Protein AF-0000000087521043 (afdb_homodimer)

InterPro domains:
  IPR000485 AsnC-type HTH domain [PR00033] (13-29)
  IPR000485 AsnC-type HTH domain [PR00033] (29-40)
  IPR000485 AsnC-type HTH domain [PR00033] (40-59)
  IPR000485 AsnC-type HTH domain [PS50956] (13-74)
  IPR011008 Dimeric alpha-beta barrel [SSF54909] (75-157)
  IPR019887 Transcription regulator AsnC/Lrp, ligand binding domain [PF01037] (76-156)
  IPR019888 Transcription regulator AsnC-like [SM00344] (13-122)
  IPR036388 Winged helix-like DNA-binding domain superfamily [G3DSA:1.10.10.10] (3-66)
  IPR036390 Winged helix DNA-binding domain superfamily [SSF46785] (12-72)

Structure (mmCIF, N/CA/C/O backbone):
data_AF-0000000087521043-model_v1
#
loop_
_entity.id
_entity.type
_entity.pdbx_description
1 polymer 'Lrp/AsnC family transcriptional regulator'
#
loop_
_atom_site.group_PDB
_atom_site.id
_atom_site.type_symbol
_atom_site.label_atom_id
_atom_site.label_alt_id
_atom_site.label_comp_id
_atom_site.label_asym_id
_atom_site.label_entity_id
_atom_site.label_seq_id
_atom_site.pdbx_PDB_ins_code
_atom_site.Cartn_x
_atom_site.Cartn_y
_atom_site.Cartn_z
_atom_site.occupancy
_atom_site.B_iso_or_equiv
_atom_site.auth_seq_id
_atom_site.auth_comp_id
_atom_site.auth_asym_id
_atom_site.auth_atom_id
_atom_site.pdbx_PDB_model_num
ATOM 1 N N . MET A 1 1 ? 33 25.078 -30.578 1 28.62 1 MET A N 1
ATOM 2 C CA . MET A 1 1 ? 32.188 23.875 -30.391 1 28.62 1 MET A CA 1
ATOM 3 C C . MET A 1 1 ? 31.953 23.625 -28.906 1 28.62 1 MET A C 1
ATOM 5 O O . MET A 1 1 ? 32.875 23.25 -28.172 1 28.62 1 MET A O 1
ATOM 9 N N . SER A 1 2 ? 31.016 24.453 -28.234 1 33.91 2 SER A N 1
ATOM 10 C CA . SER A 1 2 ? 30.672 24.672 -26.828 1 33.91 2 SER A CA 1
ATOM 11 C C . SER A 1 2 ? 30.109 23.406 -26.188 1 33.91 2 SER A C 1
ATOM 13 O O . SER A 1 2 ? 29.203 22.781 -26.719 1 33.91 2 SER A O 1
ATOM 15 N N . SER A 1 3 ? 30.969 22.625 -25.547 1 34.12 3 SER A N 1
ATOM 16 C CA . SER A 1 3 ? 30.641 21.453 -24.75 1 34.12 3 SER A CA 1
ATOM 17 C C . SER A 1 3 ? 29.453 21.703 -23.844 1 34.12 3 SER A C 1
ATOM 19 O O . SER A 1 3 ? 29.531 22.516 -22.922 1 34.12 3 SER A O 1
ATOM 21 N N . HIS A 1 4 ? 28.234 21.797 -24.422 1 29.8 4 HIS A N 1
ATOM 22 C CA . HIS A 1 4 ? 27 21.828 -23.625 1 29.8 4 HIS A CA 1
ATOM 23 C C . HIS A 1 4 ? 27.031 20.75 -22.547 1 29.8 4 HIS A C 1
ATOM 25 O O . HIS A 1 4 ? 27.016 19.547 -22.859 1 29.8 4 HIS A O 1
ATOM 31 N N . SER A 1 5 ? 27.859 20.984 -21.531 1 32.81 5 SER A N 1
ATOM 32 C CA . SER A 1 5 ? 27.75 20.156 -20.328 1 32.81 5 SER A CA 1
ATOM 33 C C . SER A 1 5 ? 26.281 19.812 -20.031 1 32.81 5 SER A C 1
ATOM 35 O O . SER A 1 5 ? 25.453 20.719 -19.859 1 32.81 5 SER A O 1
ATOM 37 N N . ASP A 1 6 ? 25.719 18.859 -20.703 1 35.03 6 ASP A N 1
ATOM 38 C CA . ASP A 1 6 ? 24.406 18.312 -20.375 1 35.03 6 ASP A CA 1
ATOM 39 C C . ASP A 1 6 ? 24.203 18.25 -18.875 1 35.03 6 ASP A C 1
ATOM 41 O O . ASP A 1 6 ? 24.828 17.438 -18.172 1 35.03 6 ASP A O 1
ATOM 45 N N . SER A 1 7 ? 24.297 19.406 -18.156 1 32.81 7 SER A N 1
ATOM 46 C CA . SER A 1 7 ? 23.828 19.516 -16.781 1 32.81 7 SER A CA 1
ATOM 47 C C . SER A 1 7 ? 22.625 18.609 -16.531 1 32.81 7 SER A C 1
ATOM 49 O O . SER A 1 7 ? 21.516 18.906 -16.969 1 32.81 7 SER A O 1
ATOM 51 N N . HIS A 1 8 ? 22.797 17.391 -16.766 1 36.25 8 HIS A N 1
ATOM 52 C CA . HIS A 1 8 ? 21.688 16.609 -16.219 1 36.25 8 HIS A CA 1
ATOM 53 C C . HIS A 1 8 ? 21.203 17.188 -14.898 1 36.25 8 HIS A C 1
ATOM 55 O O . HIS A 1 8 ? 22.016 17.453 -14 1 36.25 8 HIS A O 1
ATOM 61 N N . PRO A 1 9 ? 20.359 18.109 -14.734 1 39.69 9 PRO A N 1
ATOM 62 C CA . PRO A 1 9 ? 19.922 18.516 -13.398 1 39.69 9 PRO A CA 1
ATOM 63 C C . PRO A 1 9 ? 20.172 17.453 -12.344 1 39.69 9 PRO A C 1
ATOM 65 O O . PRO A 1 9 ? 19.891 16.266 -12.578 1 39.69 9 PRO A O 1
ATOM 68 N N . ASN A 1 10 ? 21.297 17.297 -11.703 1 44.44 10 ASN A N 1
ATOM 69 C CA . ASN A 1 10 ? 21.812 16.359 -10.719 1 44.44 10 ASN A CA 1
ATOM 70 C C . ASN A 1 10 ? 20.703 15.867 -9.773 1 44.44 10 ASN A C 1
ATOM 72 O O . ASN A 1 10 ? 20.359 16.547 -8.805 1 44.44 10 ASN A O 1
ATOM 76 N N . THR A 1 11 ? 19.469 15.328 -10.211 1 54.97 11 THR A N 1
ATOM 77 C CA . THR A 1 11 ? 18.25 14.695 -9.719 1 54.97 11 THR A CA 1
ATOM 78 C C . THR A 1 11 ? 18.547 13.75 -8.562 1 54.97 11 THR A C 1
ATOM 80 O O . THR A 1 11 ? 17.688 12.984 -8.141 1 54.97 11 THR A O 1
ATOM 83 N N . GLU A 1 12 ? 19.688 13.711 -8.094 1 76.94 12 GLU A N 1
ATOM 84 C CA . GLU A 1 12 ? 20.062 12.781 -7.035 1 76.94 12 GLU A CA 1
ATOM 85 C C . GLU A 1 12 ? 19.641 13.305 -5.664 1 76.94 12 GLU A C 1
ATOM 87 O O . GLU A 1 12 ? 19.719 14.516 -5.41 1 76.94 12 GLU A O 1
ATOM 92 N N . LEU A 1 13 ? 18.969 12.57 -4.879 1 90.38 13 LEU A N 1
ATOM 93 C CA . LEU A 1 13 ? 18.578 12.883 -3.508 1 90.38 13 LEU A CA 1
ATOM 94 C C . LEU A 1 13 ? 19.812 13.078 -2.625 1 90.38 13 LEU A C 1
ATOM 96 O O . LEU A 1 13 ? 20.688 12.219 -2.574 1 90.38 13 LEU A O 1
ATOM 100 N N . ASP A 1 14 ? 19.953 14.297 -2.068 1 92.81 14 ASP A N 1
ATOM 101 C CA . ASP A 1 14 ? 21.016 14.445 -1.082 1 92.81 14 ASP A CA 1
ATOM 102 C C . ASP A 1 14 ? 20.547 13.977 0.297 1 92.81 14 ASP A C 1
ATOM 104 O O . ASP A 1 14 ? 19.453 13.43 0.44 1 92.81 14 ASP A O 1
ATOM 108 N N . GLU A 1 15 ? 21.422 14.148 1.275 1 93.5 15 GLU A N 1
ATOM 109 C CA . GLU A 1 15 ? 21.156 13.625 2.611 1 93.5 15 GLU A CA 1
ATOM 110 C C . GLU A 1 15 ? 19.938 14.305 3.24 1 93.5 15 GLU A C 1
ATOM 112 O O . GLU A 1 15 ? 19.141 13.648 3.912 1 93.5 15 GLU A O 1
ATOM 117 N N . ILE A 1 16 ? 19.844 15.594 3.053 1 96.12 16 ILE A N 1
ATOM 118 C CA . ILE A 1 16 ? 18.719 16.328 3.621 1 96.12 16 ILE A CA 1
ATOM 119 C C . ILE A 1 16 ? 17.406 15.844 2.998 1 96.12 16 ILE A C 1
ATOM 121 O O . ILE A 1 16 ? 16.422 15.617 3.703 1 96.12 16 ILE A O 1
ATOM 125 N N . ASP A 1 17 ? 17.391 15.672 1.668 1 96.06 17 ASP A N 1
ATOM 126 C CA . ASP A 1 17 ? 16.219 15.133 0.989 1 96.06 17 ASP A CA 1
ATOM 127 C C . ASP A 1 17 ? 15.805 13.797 1.596 1 96.06 17 ASP A C 1
ATOM 129 O O . ASP A 1 17 ? 14.617 13.562 1.836 1 96.06 17 ASP A O 1
ATOM 133 N N . ARG A 1 18 ? 16.75 12.953 1.839 1 95.5 18 ARG A N 1
ATOM 134 C CA . ARG A 1 18 ? 16.484 11.625 2.369 1 95.5 18 ARG A CA 1
ATOM 135 C C . ARG A 1 18 ? 15.859 11.703 3.762 1 95.5 18 ARG A C 1
ATOM 137 O O . ARG A 1 18 ? 14.922 10.969 4.07 1 95.5 18 ARG A O 1
ATOM 144 N N . ILE A 1 19 ? 16.406 12.523 4.543 1 96.19 19 ILE A N 1
ATOM 145 C CA . ILE A 1 19 ? 15.875 12.688 5.891 1 96.19 19 ILE A CA 1
ATOM 146 C C . ILE A 1 19 ? 14.43 13.172 5.82 1 96.19 19 ILE A C 1
ATOM 148 O O . ILE A 1 19 ? 13.562 12.633 6.512 1 96.19 19 ILE A O 1
ATOM 152 N N . ILE A 1 20 ? 14.195 14.164 4.988 1 97.75 20 ILE A N 1
ATOM 153 C CA . ILE A 1 20 ? 12.859 14.727 4.855 1 97.75 20 ILE A CA 1
ATOM 154 C C . ILE A 1 20 ? 11.891 13.648 4.391 1 97.75 20 ILE A C 1
ATOM 156 O O . ILE A 1 20 ? 10.797 13.492 4.953 1 97.75 20 ILE A O 1
ATOM 160 N N . ILE A 1 21 ? 12.289 12.875 3.414 1 97.44 21 ILE A N 1
ATOM 161 C CA . ILE A 1 21 ? 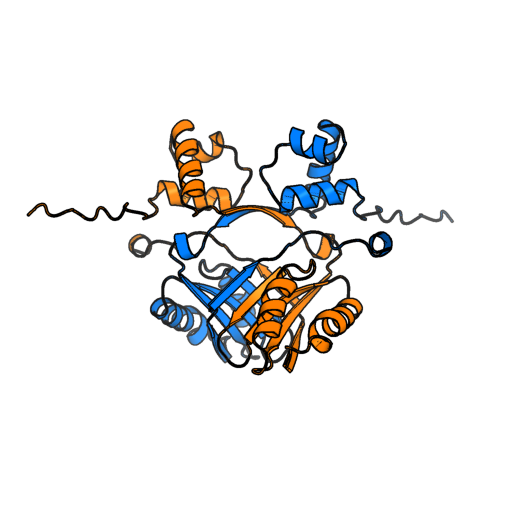11.445 11.812 2.877 1 97.44 21 ILE A CA 1
ATOM 162 C C . ILE A 1 21 ? 11.148 10.789 3.969 1 97.44 21 ILE A C 1
ATOM 164 O O . ILE A 1 21 ? 9.992 10.43 4.191 1 97.44 21 ILE A O 1
ATOM 168 N N . ASP A 1 22 ? 12.188 10.383 4.668 1 96.38 22 ASP A N 1
ATOM 169 C CA . ASP A 1 22 ? 12.023 9.359 5.699 1 96.38 22 ASP A CA 1
ATOM 170 C C . ASP A 1 22 ? 11.062 9.836 6.789 1 96.38 22 ASP A C 1
ATOM 172 O O . ASP A 1 22 ? 10.211 9.07 7.242 1 96.38 22 ASP A O 1
ATOM 176 N N . GLU A 1 23 ? 11.219 11.07 7.195 1 97.19 23 GLU A N 1
ATOM 177 C CA . GLU A 1 23 ? 10.359 11.625 8.234 1 97.19 23 GLU A CA 1
ATOM 178 C C . GLU A 1 23 ? 8.906 11.68 7.781 1 97.19 23 GLU A C 1
ATOM 180 O O . GLU A 1 23 ? 8 11.312 8.523 1 97.19 23 GLU A O 1
ATOM 185 N N . LEU A 1 24 ? 8.672 12.094 6.559 1 97.81 24 LEU A N 1
ATOM 186 C CA . LEU A 1 24 ? 7.316 12.25 6.047 1 97.81 24 LEU A CA 1
ATOM 187 C C . LEU A 1 24 ? 6.68 10.891 5.773 1 97.81 24 LEU A C 1
ATOM 189 O O . LEU A 1 24 ? 5.469 10.727 5.934 1 97.81 24 LEU A O 1
ATOM 193 N N . VAL A 1 25 ? 7.477 9.906 5.348 1 96.88 25 VAL A N 1
ATOM 194 C CA . VAL A 1 25 ? 6.984 8.547 5.164 1 96.88 25 VAL A CA 1
ATOM 195 C C . VAL A 1 25 ? 6.566 7.957 6.512 1 96.88 25 VAL A C 1
ATOM 197 O O . VAL A 1 25 ? 5.562 7.246 6.602 1 96.88 25 VAL A O 1
ATOM 200 N N . GLY A 1 26 ? 7.293 8.312 7.496 1 95.94 26 GLY A N 1
ATOM 201 C CA . GLY A 1 26 ? 6.973 7.855 8.844 1 95.94 26 GLY A CA 1
ATOM 202 C C . GLY A 1 26 ? 5.762 8.555 9.438 1 95.94 26 GLY A C 1
ATOM 203 O O . GLY A 1 26 ? 4.969 7.93 10.141 1 95.94 26 GLY A O 1
ATOM 204 N N . ASN A 1 27 ? 5.672 9.828 9.125 1 97 27 ASN A N 1
ATOM 205 C CA . ASN A 1 27 ? 4.566 10.656 9.602 1 97 27 ASN A CA 1
ATOM 206 C C . ASN A 1 27 ? 4.312 11.844 8.68 1 97 27 ASN A C 1
ATOM 208 O O . ASN A 1 27 ? 4.98 12.875 8.797 1 97 27 ASN A O 1
ATOM 212 N N . ALA A 1 28 ? 3.275 11.719 7.984 1 97.19 28 ALA A N 1
ATOM 213 C CA . ALA A 1 28 ? 2.953 12.742 6.988 1 97.19 28 ALA A CA 1
ATOM 214 C C . ALA A 1 28 ? 2.484 14.031 7.656 1 97.19 28 ALA A C 1
ATOM 216 O O . ALA A 1 28 ? 2.422 15.078 7.016 1 97.19 28 ALA A O 1
ATOM 217 N N . ARG A 1 29 ? 2.148 14.023 8.867 1 96.38 29 ARG A N 1
ATOM 218 C CA . ARG A 1 29 ? 1.578 15.195 9.531 1 96.38 29 ARG A CA 1
ATOM 219 C C . ARG A 1 29 ? 2.625 15.906 10.383 1 96.38 29 ARG A C 1
ATOM 221 O O . ARG A 1 29 ? 2.303 16.844 11.117 1 96.38 29 ARG A O 1
ATOM 228 N N . ILE A 1 30 ? 3.826 15.469 10.328 1 97.25 30 ILE A N 1
ATOM 229 C CA . ILE A 1 30 ? 4.895 16.141 11.055 1 97.25 30 ILE A CA 1
ATOM 230 C C . ILE A 1 30 ? 4.906 17.625 10.688 1 97.25 30 ILE A C 1
ATOM 232 O O . ILE A 1 30 ? 4.707 17.984 9.523 1 97.25 30 ILE A O 1
ATOM 236 N N . SER A 1 31 ? 5.098 18.5 11.68 1 97.25 31 SER A N 1
ATOM 237 C CA . SER A 1 31 ? 5.152 19.922 11.406 1 97.25 31 SER A CA 1
ATOM 238 C C . SER A 1 31 ? 6.453 20.312 10.711 1 97.25 31 SER A C 1
ATOM 240 O O . SER A 1 31 ? 7.473 19.641 10.883 1 97.25 31 SER A O 1
ATOM 242 N N . ASN A 1 32 ? 6.359 21.375 9.992 1 97.56 32 ASN A N 1
ATOM 243 C CA . ASN A 1 32 ? 7.566 21.875 9.344 1 97.56 32 ASN A CA 1
ATOM 244 C C . ASN A 1 32 ? 8.656 22.188 10.367 1 97.56 32 ASN A C 1
ATOM 246 O O . ASN A 1 32 ? 9.836 21.953 10.109 1 97.56 32 ASN A O 1
ATOM 250 N N . ALA A 1 33 ? 8.289 22.719 11.516 1 98.19 33 ALA A N 1
ATOM 251 C CA . ALA A 1 33 ? 9.258 23.047 12.555 1 98.19 33 ALA A CA 1
ATOM 252 C C . ALA A 1 33 ? 9.984 21.797 13.047 1 98.19 33 ALA A C 1
ATOM 254 O O . ALA A 1 33 ? 11.211 21.797 13.141 1 98.19 33 ALA A O 1
ATOM 255 N N . THR A 1 34 ? 9.273 20.781 13.344 1 98.31 34 THR A N 1
ATOM 256 C CA . THR A 1 34 ? 9.859 19.531 13.805 1 98.31 34 THR A CA 1
ATOM 257 C C . THR A 1 34 ? 10.703 18.891 12.703 1 98.31 34 THR A C 1
ATOM 259 O O . THR A 1 34 ? 11.789 18.375 12.969 1 98.31 34 THR A O 1
ATOM 262 N N . LEU A 1 35 ? 10.195 18.938 11.492 1 98.25 35 LEU A N 1
ATOM 263 C CA . LEU A 1 35 ? 10.914 18.422 10.344 1 98.25 35 LEU A CA 1
ATOM 264 C C . LEU A 1 35 ? 12.266 19.109 10.18 1 98.25 35 LEU A C 1
ATOM 266 O O . LEU A 1 35 ? 13.289 18.453 9.984 1 98.25 35 LEU A O 1
ATOM 270 N N . ALA A 1 36 ? 12.258 20.391 10.273 1 98.69 36 ALA A N 1
ATOM 271 C CA . ALA A 1 36 ? 13.469 21.188 10.164 1 98.69 36 ALA A CA 1
ATOM 272 C C . ALA A 1 36 ? 14.477 20.828 11.258 1 98.69 36 ALA A C 1
ATOM 274 O O . ALA A 1 36 ? 15.664 20.641 10.977 1 98.69 36 ALA A O 1
ATOM 275 N N . GLN A 1 37 ? 13.984 20.688 12.438 1 98.5 37 GLN A N 1
ATOM 276 C CA . GLN A 1 37 ? 14.828 20.328 13.57 1 98.5 37 GLN A CA 1
ATOM 277 C C . GLN A 1 37 ? 15.484 18.969 13.352 1 98.5 37 GLN A C 1
ATOM 279 O O . GLN A 1 37 ? 16.688 18.812 13.531 1 98.5 37 GLN A O 1
ATOM 284 N N . ARG A 1 38 ? 14.758 18.047 12.875 1 97.19 38 ARG A N 1
ATOM 285 C CA . ARG A 1 38 ? 15.258 16.688 12.68 1 97.19 38 ARG A CA 1
ATOM 286 C C . ARG A 1 38 ? 16.25 16.641 11.523 1 97.19 38 ARG A C 1
ATOM 288 O O . ARG A 1 38 ? 17.203 15.844 11.555 1 97.19 38 ARG A O 1
ATOM 295 N N . ALA A 1 39 ? 16.047 17.438 10.578 1 97.44 39 ALA A N 1
ATOM 296 C CA . ALA A 1 39 ? 16.922 17.469 9.414 1 97.44 39 ALA A CA 1
ATOM 297 C C . ALA A 1 39 ? 18.125 18.375 9.656 1 97.44 39 ALA A C 1
ATOM 299 O O . ALA A 1 39 ? 19.047 18.422 8.836 1 97.44 39 ALA A O 1
ATOM 300 N N . GLY A 1 40 ? 18.078 19.141 10.711 1 98.06 40 GLY A N 1
ATOM 301 C CA . GLY A 1 40 ? 19.188 20.031 11.031 1 98.06 40 GLY A CA 1
ATOM 302 C C . GLY A 1 40 ? 19.281 21.219 10.094 1 98.06 40 GLY A C 1
ATOM 303 O O . GLY A 1 40 ? 20.375 21.641 9.719 1 98.06 40 GLY A O 1
ATOM 304 N N . ILE A 1 41 ? 18.141 21.688 9.688 1 98.38 41 ILE A N 1
ATOM 305 C CA . ILE A 1 41 ? 18.125 22.812 8.766 1 98.38 41 ILE A CA 1
ATOM 306 C C . ILE A 1 41 ? 17.094 23.844 9.242 1 98.38 41 ILE A C 1
ATOM 308 O O . ILE A 1 41 ? 16.359 23.594 10.203 1 98.38 41 ILE A O 1
ATOM 312 N N . ALA A 1 42 ? 17.141 25.047 8.594 1 98.5 42 ALA A N 1
ATOM 313 C CA . ALA A 1 42 ? 16.172 26.094 8.914 1 98.5 42 ALA A CA 1
ATOM 314 C C . ALA A 1 42 ? 14.773 25.719 8.422 1 98.5 42 ALA A C 1
ATOM 316 O O . ALA A 1 42 ? 14.625 25.078 7.375 1 98.5 42 ALA A O 1
ATOM 317 N N . PRO A 1 43 ? 13.742 26.188 9.148 1 98.5 43 PRO A N 1
ATOM 318 C CA . PRO A 1 43 ? 12.367 25.906 8.727 1 98.5 43 PRO A CA 1
ATOM 319 C C . PRO A 1 43 ? 12.086 26.359 7.297 1 98.5 43 PRO A C 1
ATOM 321 O O . PRO A 1 43 ? 11.398 25.672 6.543 1 98.5 43 PRO A O 1
ATOM 324 N N . SER A 1 44 ? 12.578 27.484 6.941 1 98.38 44 SER A N 1
ATOM 325 C CA . SER A 1 44 ? 12.367 27.969 5.582 1 98.38 44 SER A CA 1
ATOM 326 C C . SER A 1 44 ? 12.984 27.031 4.551 1 98.38 44 SER A C 1
ATOM 328 O O . SER A 1 44 ? 12.398 26.797 3.496 1 98.38 44 SER A O 1
ATOM 330 N N . THR A 1 45 ? 14.125 26.516 4.828 1 98.25 45 THR A N 1
ATOM 331 C CA . THR A 1 45 ? 14.805 25.578 3.939 1 98.25 45 THR A CA 1
ATOM 332 C C . THR A 1 45 ? 14.031 24.266 3.85 1 98.25 45 THR A C 1
ATOM 334 O O . THR A 1 45 ? 13.883 23.703 2.766 1 98.25 45 THR A O 1
ATOM 337 N N . ALA A 1 46 ? 13.594 23.781 5.023 1 98.56 46 ALA A N 1
ATOM 338 C CA . ALA A 1 46 ? 12.805 22.562 5.043 1 98.56 46 ALA A CA 1
ATOM 339 C C . ALA A 1 46 ? 11.562 22.688 4.168 1 98.56 46 ALA A C 1
ATOM 341 O O . ALA A 1 46 ? 11.211 21.75 3.432 1 98.56 46 ALA A O 1
ATOM 342 N N . LEU A 1 47 ? 10.938 23.797 4.277 1 98.12 47 LEU A N 1
ATOM 343 C CA . LEU A 1 47 ? 9.742 24.047 3.479 1 98.12 47 LEU A CA 1
ATOM 344 C C . LEU A 1 47 ? 10.062 24.016 1.988 1 98.12 47 LEU A C 1
ATOM 346 O O . LEU A 1 47 ? 9.352 23.359 1.213 1 98.12 47 LEU A O 1
ATOM 350 N N . LEU A 1 48 ? 11.086 24.656 1.585 1 98.25 48 LEU A N 1
ATOM 351 C CA . LEU A 1 48 ? 11.492 24.719 0.186 1 98.25 48 LEU A CA 1
ATOM 352 C C . LEU A 1 48 ? 11.883 23.328 -0.324 1 98.25 48 LEU A C 1
ATOM 354 O O . LEU A 1 48 ? 11.523 22.953 -1.442 1 98.25 48 LEU A O 1
ATOM 358 N N . ARG A 1 49 ? 12.625 22.641 0.51 1 98 49 ARG A N 1
ATOM 359 C CA . ARG A 1 49 ? 13.047 21.297 0.118 1 98 49 ARG A CA 1
ATOM 360 C C . ARG A 1 49 ? 11.844 20.375 -0.047 1 98 49 ARG A C 1
ATOM 362 O O . ARG A 1 49 ? 11.789 19.594 -0.995 1 98 49 ARG A O 1
ATOM 369 N N . THR A 1 50 ? 10.953 20.406 0.849 1 98.31 50 THR A N 1
ATOM 370 C CA . THR A 1 50 ? 9.758 19.578 0.759 1 98.31 50 THR A CA 1
ATOM 371 C C . THR A 1 50 ? 8.961 19.906 -0.5 1 98.31 50 THR A C 1
ATOM 373 O O . THR A 1 50 ? 8.539 19.016 -1.23 1 98.31 50 THR A O 1
ATOM 376 N N . ARG A 1 51 ? 8.773 21.188 -0.728 1 98.06 51 ARG A N 1
ATOM 377 C CA . ARG A 1 51 ? 8.062 21.625 -1.925 1 98.06 51 ARG A CA 1
ATOM 378 C C . ARG A 1 51 ? 8.758 21.125 -3.188 1 98.06 51 ARG A C 1
ATOM 380 O O . ARG A 1 51 ? 8.102 20.688 -4.129 1 98.06 51 ARG A O 1
ATOM 387 N N . SER A 1 52 ? 10.023 21.234 -3.178 1 98 52 SER A N 1
ATOM 388 C CA . SER A 1 52 ? 10.797 20.766 -4.32 1 98 52 SER A CA 1
ATOM 389 C C . SER A 1 52 ? 10.586 19.266 -4.551 1 98 52 SER A C 1
ATOM 391 O O . SER A 1 52 ? 10.438 18.828 -5.691 1 98 52 SER A O 1
ATOM 393 N N . LEU A 1 53 ? 10.602 18.516 -3.477 1 98.06 53 LEU A N 1
ATOM 394 C CA . LEU A 1 53 ? 10.391 17.078 -3.57 1 98.06 53 LEU A CA 1
ATOM 395 C C . LEU A 1 53 ? 9.023 16.766 -4.168 1 98.06 53 LEU A C 1
ATOM 397 O O . LEU A 1 53 ? 8.875 15.82 -4.941 1 98.06 53 LEU A O 1
ATOM 401 N N . VAL A 1 54 ? 8.047 17.531 -3.869 1 98.12 54 VAL A N 1
ATOM 402 C CA . VAL A 1 54 ? 6.703 17.359 -4.398 1 98.12 54 VAL A CA 1
ATOM 403 C C . VAL A 1 54 ? 6.668 17.75 -5.871 1 98.12 54 VAL A C 1
ATOM 405 O O . VAL A 1 54 ? 6.16 17.016 -6.711 1 98.12 54 VAL A O 1
ATOM 408 N N . GLU A 1 55 ? 7.258 18.875 -6.211 1 97.81 55 GLU A N 1
ATOM 409 C CA . GLU A 1 55 ? 7.25 19.391 -7.574 1 97.81 55 GLU A CA 1
ATOM 410 C C . GLU A 1 55 ? 8 18.469 -8.523 1 97.81 55 GLU A C 1
ATOM 412 O O . GLU A 1 55 ? 7.633 18.344 -9.695 1 97.81 55 GLU A O 1
ATOM 417 N N . ARG A 1 56 ? 8.992 17.859 -7.965 1 96.5 56 ARG A N 1
ATOM 418 C CA . ARG A 1 56 ? 9.797 16.938 -8.766 1 96.5 56 ARG A CA 1
ATOM 419 C C . ARG A 1 56 ? 9.109 15.586 -8.891 1 96.5 56 ARG A C 1
ATOM 421 O O . ARG A 1 56 ? 9.609 14.688 -9.57 1 96.5 56 ARG A O 1
ATOM 428 N N . GLY A 1 57 ? 8.047 15.352 -8.219 1 97.31 57 GLY A N 1
ATOM 429 C CA . GLY A 1 57 ? 7.281 14.117 -8.312 1 97.31 57 GLY A CA 1
ATOM 430 C C . GLY A 1 57 ? 7.832 13 -7.453 1 97.31 57 GLY A C 1
ATOM 431 O O . GLY A 1 57 ? 7.523 11.828 -7.68 1 97.31 57 GLY A O 1
ATOM 432 N N . ILE A 1 58 ? 8.727 13.305 -6.527 1 97.56 58 ILE A N 1
ATOM 433 C CA . ILE A 1 58 ? 9.273 12.305 -5.617 1 97.56 58 ILE A CA 1
ATOM 434 C C . ILE A 1 58 ? 8.242 11.977 -4.539 1 97.56 58 ILE A C 1
ATOM 436 O O . ILE A 1 58 ? 7.961 10.805 -4.277 1 97.56 58 ILE A O 1
ATOM 440 N N . ILE A 1 59 ? 7.789 13 -3.898 1 97.81 59 ILE A N 1
ATOM 441 C CA . ILE A 1 59 ? 6.625 12.836 -3.039 1 97.81 59 ILE A CA 1
ATOM 442 C C . ILE A 1 59 ? 5.348 13.008 -3.859 1 97.81 59 ILE A C 1
ATOM 444 O O . ILE A 1 59 ? 5.117 14.078 -4.438 1 97.81 59 ILE A O 1
ATOM 448 N N . THR A 1 60 ? 4.488 12 -3.861 1 97.12 60 THR A N 1
ATOM 449 C CA . THR A 1 60 ? 3.373 12.016 -4.805 1 97.12 60 THR A CA 1
ATOM 450 C C . THR A 1 60 ? 2.047 12.188 -4.07 1 97.12 60 THR A C 1
ATOM 452 O O . THR A 1 60 ? 1.004 12.383 -4.699 1 97.12 60 THR A O 1
ATOM 455 N N . GLY A 1 61 ? 2.082 12.102 -2.74 1 96.75 61 GLY A N 1
ATOM 456 C CA . GLY A 1 61 ? 0.871 12.312 -1.966 1 96.75 61 GLY A CA 1
ATOM 457 C C . GLY A 1 61 ? 1.054 12.039 -0.485 1 96.75 61 GLY A C 1
ATOM 458 O O . GLY A 1 61 ? 2.121 11.594 -0.058 1 96.75 61 GLY A O 1
ATOM 459 N N . TYR A 1 62 ? 0.054 12.359 0.284 1 97.38 62 TYR A N 1
ATOM 460 C CA . TYR A 1 62 ? -0.051 12.109 1.718 1 97.38 62 TYR A CA 1
ATOM 461 C C . TYR A 1 62 ? -1.36 11.406 2.057 1 97.38 62 TYR A C 1
ATOM 463 O O . TYR A 1 62 ? -2.438 11.867 1.674 1 97.38 62 TYR A O 1
ATOM 471 N N . HIS A 1 63 ? -1.234 10.336 2.793 1 97.12 63 HIS A N 1
ATOM 472 C CA . HIS A 1 63 ? -2.436 9.531 2.992 1 97.12 63 HIS A CA 1
ATOM 473 C C . HIS A 1 63 ? -2.531 9.031 4.43 1 97.12 63 HIS A C 1
ATOM 475 O O . HIS A 1 63 ? -1.513 8.727 5.055 1 97.12 63 HIS A O 1
ATOM 481 N N . ALA A 1 64 ? -3.744 8.922 4.91 1 97.5 64 ALA A N 1
ATOM 482 C CA . ALA A 1 64 ? -3.979 8.195 6.156 1 97.5 64 ALA A CA 1
ATOM 483 C C . ALA A 1 64 ? -4.008 6.688 5.914 1 97.5 64 ALA A C 1
ATOM 485 O O . ALA A 1 64 ? -4.508 6.23 4.883 1 97.5 64 ALA A O 1
ATOM 486 N N . GLU A 1 65 ? -3.439 5.984 6.781 1 96.56 65 GLU A N 1
ATOM 487 C CA . GLU A 1 65 ? -3.531 4.527 6.801 1 96.56 65 GLU A CA 1
ATOM 488 C C . GLU A 1 65 ? -4.688 4.059 7.676 1 96.56 65 GLU A C 1
ATOM 490 O O . GLU A 1 65 ? -4.828 4.5 8.82 1 96.56 65 GLU A O 1
ATOM 495 N N . ILE A 1 66 ? -5.477 3.145 7.137 1 96.62 66 ILE A N 1
ATOM 496 C CA . ILE A 1 66 ? -6.695 2.709 7.812 1 96.62 66 ILE A CA 1
ATOM 497 C C . ILE A 1 66 ? -6.594 1.223 8.148 1 96.62 66 ILE A C 1
ATOM 499 O O . ILE A 1 66 ? -6.07 0.435 7.359 1 96.62 66 ILE A O 1
ATOM 503 N N . SER A 1 67 ? -7.078 0.882 9.312 1 97 67 SER A N 1
ATOM 504 C CA . SER A 1 67 ? -7.254 -0.53 9.641 1 97 67 SER A CA 1
ATOM 505 C C . SER A 1 67 ? -8.406 -1.14 8.844 1 97 67 SER A C 1
ATOM 507 O O . SER A 1 67 ? -9.57 -0.824 9.086 1 97 67 SER A O 1
A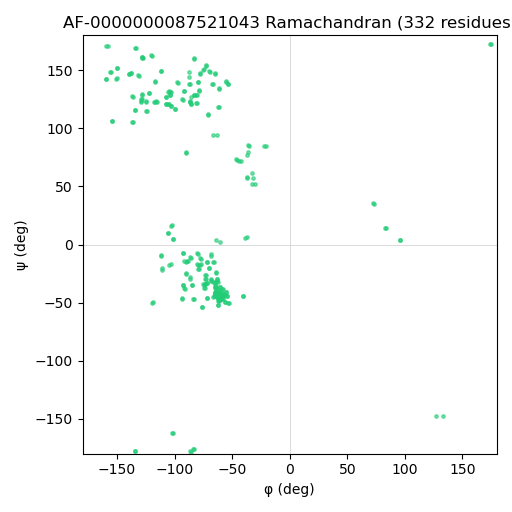TOM 509 N N . LEU A 1 68 ? -8.086 -2.02 7.949 1 96.25 68 LEU A N 1
ATOM 510 C CA . LEU A 1 68 ? -9.109 -2.637 7.113 1 96.25 68 LEU A CA 1
ATOM 511 C C . LEU A 1 68 ? -10.141 -3.375 7.965 1 96.25 68 LEU A C 1
ATOM 513 O O . LEU A 1 68 ? -11.344 -3.254 7.73 1 96.25 68 LEU A O 1
ATOM 517 N N . THR A 1 69 ? -9.656 -4.078 8.953 1 95.31 69 THR A N 1
ATOM 518 C CA . THR A 1 69 ? -10.555 -4.824 9.828 1 95.31 69 THR A CA 1
ATOM 519 C C . THR A 1 69 ? -11.477 -3.883 10.594 1 95.31 69 THR A C 1
ATOM 521 O O . THR A 1 69 ? -12.672 -4.156 10.734 1 95.31 69 THR A O 1
ATOM 524 N N . ALA A 1 70 ? -10.961 -2.773 11 1 94.62 70 ALA A N 1
ATOM 525 C CA . ALA A 1 70 ? -11.75 -1.827 11.789 1 94.62 70 ALA A CA 1
ATOM 526 C C . ALA A 1 70 ? -12.836 -1.177 10.938 1 94.62 70 ALA A C 1
ATOM 528 O O . ALA A 1 70 ? -13.836 -0.691 11.469 1 94.62 70 ALA A O 1
ATOM 529 N N . VAL A 1 71 ? -12.641 -1.232 9.625 1 94.25 71 VAL A N 1
ATOM 530 C CA . VAL A 1 71 ? -13.672 -0.626 8.789 1 94.25 71 VAL A CA 1
ATOM 531 C C . VAL A 1 71 ? -14.508 -1.719 8.125 1 94.25 71 VAL A C 1
ATOM 533 O O . VAL A 1 71 ? -15.195 -1.464 7.137 1 94.25 71 VAL A O 1
ATOM 536 N N . GLY A 1 72 ? -14.328 -2.854 8.516 1 93.81 72 GLY A N 1
ATOM 537 C CA . GLY A 1 72 ? -15.219 -3.939 8.141 1 93.81 72 GLY A CA 1
ATOM 538 C C . GLY A 1 72 ? -14.719 -4.738 6.949 1 93.81 72 GLY A C 1
ATOM 539 O O . GLY A 1 72 ? -15.43 -5.59 6.418 1 93.81 72 GLY A O 1
ATOM 540 N N . ARG A 1 73 ? -13.586 -4.426 6.488 1 96.25 73 ARG A N 1
ATOM 541 C CA . ARG A 1 73 ? -12.977 -5.219 5.426 1 96.25 73 ARG A CA 1
ATOM 542 C C . ARG A 1 73 ? -12.125 -6.348 6 1 96.25 73 ARG A C 1
ATOM 544 O O . ARG A 1 73 ? -10.898 -6.289 5.949 1 96.25 73 ARG A O 1
ATOM 551 N N . THR A 1 74 ? -12.742 -7.367 6.414 1 97.19 74 THR A N 1
ATOM 552 C CA . THR A 1 74 ? -12.109 -8.352 7.285 1 97.19 74 THR A CA 1
ATOM 553 C C . THR A 1 74 ? -11.445 -9.453 6.469 1 97.19 74 THR A C 1
ATOM 555 O O . THR A 1 74 ? -10.648 -10.227 6.992 1 97.19 74 THR A O 1
ATOM 558 N N . VAL A 1 75 ? -11.789 -9.523 5.203 1 98.12 75 VAL A N 1
ATOM 559 C CA . VAL A 1 75 ? -11.234 -10.57 4.355 1 98.12 75 VAL A CA 1
ATOM 560 C C . VAL A 1 75 ? -10.367 -9.953 3.26 1 98.12 75 VAL A C 1
ATOM 562 O O . VAL A 1 75 ? -10.836 -9.094 2.51 1 98.12 75 VAL A O 1
ATOM 565 N N . GLN A 1 76 ? -9.148 -10.383 3.244 1 98.31 76 GLN A N 1
ATOM 566 C CA . GLN A 1 76 ? -8.25 -10 2.158 1 98.31 76 GLN A CA 1
ATOM 567 C C . GLN A 1 76 ? -7.91 -11.195 1.272 1 98.31 76 GLN A C 1
ATOM 569 O O . GLN A 1 76 ? -7.828 -12.328 1.753 1 98.31 76 GLN A O 1
ATOM 574 N N . ALA A 1 77 ? -7.68 -10.906 -0.007 1 98.56 77 ALA A N 1
ATOM 575 C CA . ALA A 1 77 ? -7.32 -11.969 -0.94 1 98.56 77 ALA A CA 1
ATOM 576 C C . ALA A 1 77 ? -6.418 -11.445 -2.053 1 98.56 77 ALA A C 1
ATOM 578 O O . ALA A 1 77 ? -6.441 -10.25 -2.363 1 98.56 77 ALA A O 1
ATOM 579 N N . LEU A 1 78 ? -5.633 -12.336 -2.539 1 98.19 78 LEU A N 1
ATOM 580 C CA . LEU A 1 78 ? -4.906 -12.141 -3.789 1 98.19 78 LEU A CA 1
ATOM 581 C C . LEU A 1 78 ? -5.531 -12.953 -4.914 1 98.19 78 LEU A C 1
ATOM 583 O O . LEU A 1 78 ? -5.789 -14.148 -4.75 1 98.19 78 LEU A O 1
ATOM 587 N N . ILE A 1 79 ? -5.75 -12.312 -6.039 1 97.94 79 ILE A N 1
ATOM 588 C CA . ILE A 1 79 ? -6.395 -13 -7.156 1 97.94 79 ILE A CA 1
ATOM 589 C C . ILE A 1 79 ? -5.508 -12.898 -8.398 1 97.94 79 ILE A C 1
ATOM 591 O O . ILE A 1 79 ? -5.285 -11.812 -8.922 1 97.94 79 ILE A O 1
ATOM 595 N N . SER A 1 80 ? -5.023 -14.055 -8.828 1 97.12 80 SER A N 1
ATOM 596 C CA . SER A 1 80 ? -4.32 -14.125 -10.109 1 97.12 80 SER A CA 1
ATOM 597 C C . SER A 1 80 ? -5.293 -14.141 -11.281 1 97.12 80 SER A C 1
ATOM 599 O O . SER A 1 80 ? -6.266 -14.898 -11.281 1 97.12 80 SER A O 1
ATOM 601 N N . VAL A 1 81 ? -5.004 -13.297 -12.281 1 97.19 81 VAL A N 1
ATOM 602 C CA . VAL A 1 81 ? -5.887 -13.172 -13.438 1 97.19 81 VAL A CA 1
ATOM 603 C C . VAL A 1 81 ? -5.098 -13.422 -14.719 1 97.19 81 VAL A C 1
ATOM 605 O O . VAL A 1 81 ? -4.082 -12.766 -14.961 1 97.19 81 VAL A O 1
ATOM 608 N N . LYS A 1 82 ? -5.531 -14.344 -15.43 1 95.88 82 LYS A N 1
ATOM 609 C CA . LYS A 1 82 ? -5.039 -14.562 -16.797 1 95.88 82 LYS A CA 1
ATOM 610 C C . LYS A 1 82 ? -6.059 -14.094 -17.828 1 95.88 82 LYS A C 1
ATOM 612 O O . LYS A 1 82 ? -7.215 -14.523 -17.797 1 95.88 82 LYS A O 1
ATOM 617 N N . LEU A 1 83 ? -5.648 -13.156 -18.672 1 94.06 83 LEU A N 1
ATOM 618 C CA . LEU A 1 83 ? -6.559 -12.594 -19.672 1 94.06 83 LEU A CA 1
ATOM 619 C C . LEU A 1 83 ? -6.629 -13.492 -20.906 1 94.06 83 LEU A C 1
ATOM 621 O O . LEU A 1 83 ? -5.719 -14.281 -21.156 1 94.06 83 LEU A O 1
ATOM 625 N N . ARG A 1 84 ? -7.785 -13.227 -21.641 1 88.5 84 ARG A N 1
ATOM 626 C CA . ARG A 1 84 ? -7.957 -13.883 -22.938 1 88.5 84 ARG A CA 1
ATOM 627 C C . ARG A 1 84 ? -7.277 -13.094 -24.047 1 88.5 84 ARG A C 1
ATOM 629 O O . ARG A 1 84 ? -7.211 -11.859 -23.984 1 88.5 84 ARG A O 1
ATOM 636 N N . ALA A 1 85 ? -6.414 -13.578 -24.891 1 73.25 85 ALA A N 1
ATOM 637 C CA . ALA A 1 85 ? -5.574 -12.945 -25.906 1 73.25 85 ALA A CA 1
ATOM 638 C C . ALA A 1 85 ? -6.426 -12.312 -27 1 73.25 85 ALA A C 1
ATOM 640 O O . ALA A 1 85 ? -5.914 -11.57 -27.844 1 73.25 85 ALA A O 1
ATOM 641 N N . HIS A 1 86 ? -7.594 -12.297 -26.938 1 75.56 86 HIS A N 1
ATOM 642 C CA . HIS A 1 86 ? -8.234 -12.117 -28.234 1 75.56 86 HIS A CA 1
ATOM 643 C C . HIS A 1 86 ? -8.781 -10.703 -28.391 1 75.56 86 HIS A C 1
ATOM 645 O O . HIS A 1 86 ? -9.047 -10.25 -29.5 1 75.56 86 HIS A O 1
ATOM 651 N N . ASP A 1 87 ? -8.93 -10 -27.281 1 81.56 87 ASP A N 1
ATOM 652 C CA . ASP A 1 87 ? -9.625 -8.742 -27.516 1 81.56 87 ASP A CA 1
ATOM 653 C C . ASP A 1 87 ? -8.945 -7.59 -26.781 1 81.56 87 ASP A C 1
ATOM 655 O O . ASP A 1 87 ? -9.18 -7.379 -25.594 1 81.56 87 ASP A O 1
ATOM 659 N N . ARG A 1 88 ? -8.234 -6.754 -27.5 1 86.31 88 ARG A N 1
ATOM 660 C CA . ARG A 1 88 ? -7.465 -5.652 -26.938 1 86.31 88 ARG A CA 1
ATOM 661 C C . ARG A 1 88 ? -8.375 -4.621 -26.281 1 86.31 88 ARG A C 1
ATOM 663 O O . ARG A 1 88 ? -8.039 -4.062 -25.234 1 86.31 88 ARG A O 1
ATOM 670 N N . GLU A 1 89 ? -9.438 -4.371 -26.953 1 89.19 89 GLU A N 1
ATOM 671 C CA . GLU A 1 89 ? -10.359 -3.383 -26.406 1 89.19 89 GLU A CA 1
ATOM 672 C C . GLU A 1 89 ? -10.898 -3.814 -25.047 1 89.19 89 GLU A C 1
ATOM 674 O O . GLU A 1 89 ? -11.023 -2.996 -24.141 1 89.19 89 GLU A O 1
ATOM 679 N N . LYS A 1 90 ? -11.227 -5.012 -25.031 1 89.12 90 LYS A N 1
ATOM 680 C CA . LYS A 1 90 ? -11.75 -5.543 -23.781 1 89.12 90 LYS A CA 1
ATOM 681 C C . LYS A 1 90 ? -10.68 -5.531 -22.688 1 89.12 90 LYS A C 1
ATOM 683 O O . LYS A 1 90 ? -10.969 -5.246 -21.531 1 89.12 90 LYS A O 1
ATOM 688 N N . ILE A 1 91 ? -9.523 -5.805 -23.094 1 89.75 91 ILE A N 1
ATOM 689 C CA . ILE A 1 91 ? -8.398 -5.801 -22.172 1 89.75 91 ILE A CA 1
ATOM 690 C C . ILE A 1 91 ? -8.172 -4.391 -21.641 1 89.75 91 ILE A C 1
ATOM 692 O O . ILE A 1 91 ? -7.949 -4.195 -20.438 1 89.75 91 ILE A O 1
ATOM 696 N N . ASP A 1 92 ? -8.227 -3.438 -22.484 1 92.69 92 ASP A N 1
ATOM 697 C CA . ASP A 1 92 ? -8.055 -2.047 -22.078 1 92.69 92 ASP A CA 1
ATOM 698 C C . ASP A 1 92 ? -9.141 -1.633 -21.078 1 92.69 92 ASP A C 1
ATOM 700 O O . ASP A 1 92 ? -8.859 -0.938 -20.094 1 92.69 92 ASP A O 1
ATOM 704 N N . ARG A 1 93 ? -10.297 -2.066 -21.328 1 92.38 93 ARG A N 1
ATOM 705 C CA . ARG A 1 93 ? -11.406 -1.763 -20.422 1 92.38 93 ARG A CA 1
ATOM 706 C C . ARG A 1 93 ? -11.18 -2.393 -19.047 1 92.38 93 ARG A C 1
ATOM 708 O O . ARG A 1 93 ? -11.438 -1.76 -18.016 1 92.38 93 ARG A O 1
ATOM 715 N N . PHE A 1 94 ? -10.773 -3.58 -19.109 1 93.31 94 PHE A N 1
ATOM 716 C CA . PHE A 1 94 ? -10.453 -4.285 -17.875 1 93.31 94 PHE A CA 1
ATOM 717 C C . PHE A 1 94 ? -9.406 -3.521 -17.062 1 93.31 94 PHE A C 1
ATOM 719 O O . PHE A 1 94 ? -9.594 -3.264 -15.875 1 93.31 94 PHE A O 1
ATOM 726 N N . ARG A 1 95 ? -8.367 -3.135 -17.656 1 93.69 95 ARG A N 1
ATOM 727 C CA . ARG A 1 95 ? -7.23 -2.463 -17.047 1 93.69 95 ARG A CA 1
ATOM 728 C C . ARG A 1 95 ? -7.645 -1.118 -16.453 1 93.69 95 ARG A C 1
ATOM 730 O O . ARG A 1 95 ? -7.086 -0.68 -15.445 1 93.69 95 ARG A O 1
ATOM 737 N N . GLU A 1 96 ? -8.578 -0.486 -17.031 1 95 96 GLU A N 1
ATOM 738 C CA . GLU A 1 96 ? -9.023 0.83 -16.578 1 95 96 GLU A CA 1
ATOM 739 C C . GLU A 1 96 ? -10.047 0.711 -15.453 1 95 96 GLU A C 1
ATOM 741 O O . GLU A 1 96 ? -10.047 1.518 -14.523 1 95 96 GLU A O 1
ATOM 746 N N . ARG A 1 97 ? -10.844 -0.279 -15.516 1 95.75 97 ARG A N 1
ATOM 747 C CA . ARG A 1 97 ? -12 -0.403 -14.633 1 95.75 97 ARG A CA 1
ATOM 748 C C . ARG A 1 97 ? -11.602 -0.998 -13.289 1 95.75 97 ARG A C 1
ATOM 750 O O . ARG A 1 97 ? -11.984 -0.48 -12.234 1 95.75 97 ARG A O 1
ATOM 757 N N . ILE A 1 98 ? -10.836 -2.062 -13.305 1 96.56 98 ILE A N 1
ATOM 758 C CA . ILE A 1 98 ? -10.641 -2.91 -12.133 1 96.56 98 ILE A CA 1
ATOM 759 C C . ILE A 1 98 ? -9.961 -2.109 -11.023 1 96.56 98 ILE A C 1
ATOM 761 O O . ILE A 1 98 ? -10.414 -2.127 -9.875 1 96.56 98 ILE A O 1
ATOM 765 N N . PRO A 1 99 ? -8.914 -1.312 -11.344 1 96.25 99 PRO A N 1
ATOM 766 C CA . PRO A 1 99 ? -8.234 -0.588 -10.266 1 96.25 99 PRO A CA 1
ATOM 767 C C . PRO A 1 99 ? -9.117 0.469 -9.609 1 96.25 99 PRO A C 1
ATOM 769 O O . PRO A 1 99 ? -8.812 0.951 -8.516 1 96.25 99 PRO A O 1
ATOM 772 N N . GLN A 1 100 ? -10.211 0.843 -10.188 1 95.19 100 GLN A N 1
ATOM 773 C CA . GLN A 1 100 ? -11.086 1.891 -9.672 1 95.19 100 GLN A CA 1
ATOM 774 C C . GLN A 1 100 ? -12.125 1.316 -8.711 1 95.19 100 GLN A C 1
ATOM 776 O O . GLN A 1 100 ? -12.82 2.064 -8.016 1 95.19 100 GLN A O 1
ATOM 781 N N . LEU A 1 101 ? -12.266 0.008 -8.711 1 96.12 101 LEU A N 1
ATOM 782 C CA . LEU A 1 101 ? -13.227 -0.608 -7.805 1 96.12 101 LEU A CA 1
ATOM 783 C C . LEU A 1 101 ? -12.797 -0.438 -6.352 1 96.12 101 LEU A C 1
ATOM 785 O O . LEU A 1 101 ? -11.625 -0.615 -6.023 1 96.12 101 LEU A O 1
ATOM 789 N N . PRO A 1 102 ? -13.711 -0.127 -5.418 1 95.19 102 PRO A N 1
ATOM 790 C CA . PRO A 1 102 ? -13.367 0.223 -4.035 1 95.19 102 PRO A CA 1
ATOM 791 C C . PRO A 1 102 ? -12.711 -0.929 -3.281 1 95.19 102 PRO A C 1
ATOM 793 O O . PRO A 1 102 ? -11.945 -0.698 -2.342 1 95.19 102 PRO A O 1
ATOM 796 N N . GLU A 1 103 ? -12.953 -2.104 -3.703 1 97.5 103 GLU A N 1
ATOM 797 C CA . GLU A 1 103 ? -12.438 -3.27 -2.992 1 97.5 103 GLU A CA 1
ATOM 798 C C . GLU A 1 103 ? -10.969 -3.512 -3.328 1 97.5 103 GLU A C 1
ATOM 800 O O . GLU A 1 103 ? -10.273 -4.234 -2.611 1 97.5 103 GLU A O 1
ATOM 805 N N . VAL A 1 104 ? -10.531 -2.98 -4.457 1 98.19 104 VAL A N 1
ATOM 806 C CA . VAL A 1 104 ? -9.188 -3.264 -4.945 1 98.19 104 VAL A CA 1
ATOM 807 C C . VAL A 1 104 ? -8.18 -2.377 -4.219 1 98.19 104 VAL A C 1
ATOM 809 O O . VAL A 1 104 ? -8.258 -1.149 -4.289 1 98.19 104 VAL A O 1
ATOM 812 N N . LEU A 1 105 ? -7.246 -3.023 -3.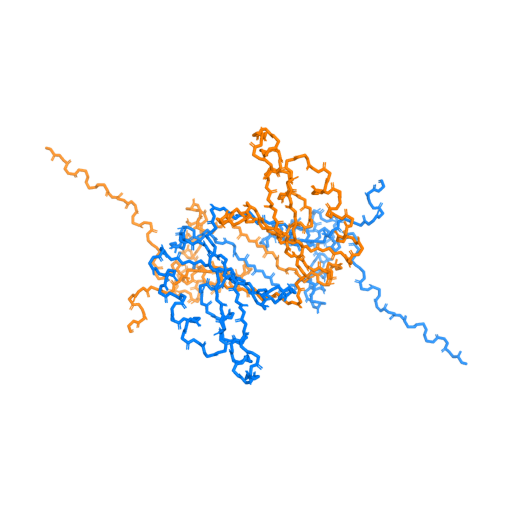576 1 97.44 105 LEU A N 1
ATOM 813 C CA . LEU A 1 105 ? -6.188 -2.312 -2.871 1 97.44 105 LEU A CA 1
ATOM 814 C C . LEU A 1 105 ? -4.969 -2.123 -3.77 1 97.44 105 LEU A C 1
ATOM 816 O O . LEU A 1 105 ? -4.262 -1.118 -3.66 1 97.44 105 LEU A O 1
ATOM 820 N N . SER A 1 106 ? -4.727 -3.115 -4.609 1 97.88 106 SER A N 1
ATOM 821 C CA . SER A 1 106 ? -3.607 -3.045 -5.547 1 97.88 106 SER A CA 1
ATOM 822 C C . SER A 1 106 ? -3.852 -3.93 -6.766 1 97.88 106 SER A C 1
ATOM 824 O O . SER A 1 106 ? -4.5 -4.973 -6.66 1 97.88 106 SER A O 1
ATOM 826 N N . MET A 1 107 ? -3.334 -3.492 -7.84 1 98.19 107 MET A N 1
ATOM 827 C CA . MET A 1 107 ? -3.268 -4.301 -9.055 1 98.19 107 MET A CA 1
ATOM 828 C C . MET A 1 107 ? -1.85 -4.32 -9.617 1 98.19 107 MET A C 1
ATOM 830 O O . MET A 1 107 ? -1.279 -3.268 -9.914 1 98.19 107 MET A O 1
ATOM 834 N N . PHE A 1 108 ? -1.353 -5.504 -9.758 1 98.25 108 PHE A N 1
ATOM 835 C CA . PHE A 1 108 ? -0.02 -5.707 -10.312 1 98.25 108 PHE A CA 1
ATOM 836 C C . PHE A 1 108 ? -0.103 -6.289 -11.719 1 98.25 108 PHE A C 1
ATOM 838 O O . PHE A 1 108 ? -0.806 -7.273 -11.945 1 98.25 108 PHE A O 1
ATOM 845 N N . HIS A 1 109 ? 0.558 -5.637 -12.68 1 97.5 109 HIS A N 1
ATOM 846 C CA . HIS A 1 109 ? 0.858 -6.273 -13.961 1 97.5 109 HIS A CA 1
ATOM 847 C C . HIS A 1 109 ? 2.152 -7.074 -13.883 1 97.5 109 HIS A C 1
ATOM 849 O O . HIS A 1 109 ? 3.217 -6.52 -13.602 1 97.5 109 HIS A O 1
ATOM 855 N N . VAL A 1 110 ? 2.074 -8.328 -14.133 1 97.25 110 VAL A N 1
ATOM 856 C CA . VAL A 1 110 ? 3.221 -9.156 -13.781 1 97.25 110 VAL A CA 1
ATOM 857 C C . VAL A 1 110 ? 3.66 -9.977 -14.984 1 97.25 110 VAL A C 1
ATOM 859 O O . VAL A 1 110 ? 2.916 -10.109 -15.961 1 97.25 110 VAL A O 1
ATOM 862 N N . SER A 1 111 ? 4.938 -10.352 -14.711 1 91.44 111 SER A N 1
ATOM 863 C CA . SER A 1 111 ? 5.473 -11.336 -15.648 1 91.44 111 SER A CA 1
ATOM 864 C C . SER A 1 111 ? 5.137 -12.75 -15.211 1 91.44 111 SER A C 1
ATOM 866 O O . SER A 1 111 ? 4.797 -12.984 -14.047 1 91.44 111 SER A O 1
ATOM 868 N N . GLY A 1 112 ? 4.891 -13.555 -16.109 1 79.44 112 GLY A N 1
ATOM 869 C CA . GLY A 1 112 ? 4.742 -14.938 -15.703 1 79.44 112 GLY A CA 1
ATOM 870 C C . GLY A 1 112 ? 3.514 -15.609 -16.297 1 79.44 112 GLY A C 1
ATOM 871 O O . GLY A 1 112 ? 3.08 -15.258 -17.391 1 79.44 112 GLY A O 1
ATOM 872 N N . GLY A 1 113 ? 3.029 -16.594 -15.328 1 83.5 113 GLY A N 1
ATOM 873 C CA . GLY A 1 113 ? 1.92 -17.422 -15.773 1 83.5 113 GLY A CA 1
ATOM 874 C C . GLY A 1 113 ? 0.586 -16.703 -15.742 1 83.5 113 GLY A C 1
ATOM 875 O O . GLY A 1 113 ? -0.393 -17.172 -16.328 1 83.5 113 GLY A O 1
ATOM 876 N N . THR A 1 114 ? 0.532 -15.602 -15.023 1 91.19 114 THR A N 1
ATOM 877 C CA . THR A 1 114 ? -0.667 -14.773 -15.031 1 91.19 114 THR A CA 1
ATOM 878 C C . THR A 1 114 ? -0.345 -13.359 -15.516 1 91.19 114 THR A C 1
ATOM 880 O O . THR A 1 114 ? 0.824 -12.984 -15.617 1 91.19 114 THR A O 1
ATOM 883 N N . ASP A 1 115 ? -1.389 -12.648 -15.898 1 95.12 115 ASP A N 1
ATOM 884 C CA . ASP A 1 115 ? -1.219 -11.297 -16.422 1 95.12 115 ASP A CA 1
ATOM 885 C C . ASP A 1 115 ? -1.301 -10.258 -15.312 1 95.12 115 ASP A C 1
ATOM 887 O O . ASP A 1 115 ? -0.546 -9.281 -15.312 1 95.12 115 ASP A O 1
ATOM 891 N N . TYR A 1 116 ? -2.209 -10.531 -14.383 1 97.25 116 TYR A N 1
ATOM 892 C CA . TYR A 1 116 ? -2.406 -9.578 -13.297 1 97.25 116 TYR A CA 1
ATOM 893 C C . TYR A 1 116 ? -2.557 -10.297 -11.961 1 97.25 116 TYR A C 1
ATOM 895 O O . TYR A 1 116 ? -3.062 -11.422 -11.906 1 97.25 116 TYR A O 1
ATOM 903 N N . LEU A 1 117 ? -2.109 -9.68 -10.914 1 98 117 LEU A N 1
ATOM 904 C CA . LEU A 1 117 ? -2.414 -10.039 -9.539 1 98 117 LEU A CA 1
ATOM 905 C C . LEU A 1 117 ? -3.16 -8.914 -8.828 1 98 117 LEU A C 1
ATOM 907 O O . LEU A 1 117 ? -2.676 -7.781 -8.773 1 98 117 LEU A O 1
ATOM 911 N N . LEU A 1 118 ? -4.328 -9.211 -8.32 1 98.38 118 LEU A N 1
ATOM 912 C CA . LEU A 1 118 ? -5.145 -8.242 -7.59 1 98.38 118 LEU A CA 1
ATOM 913 C C . LEU A 1 118 ? -5.074 -8.492 -6.086 1 98.38 118 LEU A C 1
ATOM 915 O O . LEU A 1 118 ? -5.195 -9.633 -5.637 1 98.38 118 LEU A O 1
ATOM 919 N N . HIS A 1 119 ? -4.793 -7.492 -5.352 1 98.62 119 HIS A N 1
ATOM 920 C CA . HIS A 1 119 ? -4.977 -7.496 -3.902 1 98.62 119 HIS A CA 1
ATOM 921 C C . HIS A 1 119 ? -6.266 -6.785 -3.508 1 98.62 119 HIS A C 1
ATOM 923 O O . HIS A 1 119 ? -6.414 -5.582 -3.736 1 98.62 119 HIS A O 1
ATOM 929 N N . ILE A 1 120 ? -7.223 -7.5 -2.902 1 98.56 120 ILE A N 1
ATOM 930 C CA . ILE A 1 120 ? -8.508 -6.891 -2.572 1 98.56 120 ILE A CA 1
ATOM 931 C C . ILE A 1 120 ? -8.828 -7.133 -1.098 1 98.56 120 ILE A C 1
ATOM 933 O O . ILE A 1 120 ? -8.25 -8.023 -0.467 1 98.56 120 ILE A O 1
ATOM 937 N N . ALA A 1 121 ? -9.727 -6.34 -0.579 1 98.38 121 ALA A N 1
ATOM 938 C CA . ALA A 1 121 ? -10.266 -6.492 0.771 1 98.38 121 ALA A CA 1
ATOM 939 C C . ALA A 1 121 ? -11.773 -6.289 0.785 1 98.38 121 ALA A C 1
ATOM 941 O O . ALA A 1 121 ? -12.281 -5.301 0.247 1 98.38 121 ALA A O 1
ATOM 942 N N . VAL A 1 122 ? -12.469 -7.234 1.344 1 97.81 122 VAL A N 1
ATOM 943 C CA . VAL A 1 122 ? -13.93 -7.234 1.368 1 97.81 122 VAL A CA 1
ATOM 944 C C . VAL A 1 122 ? -14.422 -7.594 2.77 1 97.81 122 VAL A C 1
ATOM 946 O O . VAL A 1 122 ? -13.625 -7.77 3.689 1 97.81 122 VAL A O 1
ATOM 949 N N . ARG A 1 123 ? -15.797 -7.68 2.957 1 97 123 ARG A N 1
ATOM 950 C CA . ARG A 1 123 ? -16.375 -7.793 4.293 1 97 123 ARG A CA 1
ATOM 951 C C . ARG A 1 123 ? -16.438 -9.25 4.746 1 97 123 ARG A C 1
ATOM 953 O O . ARG A 1 123 ? -16.406 -9.531 5.945 1 97 123 ARG A O 1
ATOM 960 N N . SER A 1 124 ? -16.547 -10.125 3.781 1 97.56 124 SER A N 1
ATOM 961 C CA . SER A 1 124 ? -16.703 -11.539 4.105 1 97.56 124 SER A CA 1
ATOM 962 C C . SER A 1 124 ? -16.312 -12.422 2.934 1 97.56 124 SER A C 1
ATOM 964 O O . SER A 1 124 ? -16.062 -11.93 1.831 1 97.56 124 SER A O 1
ATOM 966 N N . THR A 1 125 ? -16.25 -13.719 3.256 1 97.62 125 THR A N 1
ATOM 967 C CA . THR A 1 125 ? -15.93 -14.656 2.189 1 97.62 125 THR A CA 1
ATOM 968 C C . THR A 1 125 ? -17.078 -14.742 1.184 1 97.62 125 THR A C 1
ATOM 970 O O . THR A 1 125 ? -16.844 -14.977 -0.006 1 97.62 125 THR A O 1
ATOM 973 N N . GLU A 1 126 ? -18.266 -14.531 1.656 1 97.94 126 GLU A N 1
ATOM 974 C CA . GLU A 1 126 ? -19.406 -14.477 0.744 1 97.94 126 GLU A CA 1
ATOM 975 C C . GLU A 1 126 ? -19.281 -13.297 -0.219 1 97.94 126 GLU A C 1
ATOM 977 O O . GLU A 1 126 ? -19.516 -13.445 -1.42 1 97.94 126 GLU A O 1
ATOM 982 N N . GLU A 1 127 ? -18.875 -12.164 0.278 1 97.5 127 GLU A N 1
ATOM 983 C CA . GLU A 1 127 ? -18.688 -11 -0.582 1 97.5 127 GLU A CA 1
ATOM 984 C C . GLU A 1 127 ? -17.516 -11.211 -1.537 1 97.5 127 GLU A C 1
ATOM 986 O O . GLU A 1 127 ? -17.531 -10.719 -2.666 1 97.5 127 GLU A O 1
ATOM 991 N N . LEU A 1 128 ? -16.531 -11.969 -1.058 1 98.25 128 LEU A N 1
ATOM 992 C CA . LEU A 1 128 ? -15.414 -12.305 -1.94 1 98.25 128 LEU A CA 1
ATOM 993 C C . LEU A 1 128 ? -15.898 -13.117 -3.137 1 98.25 128 LEU A C 1
ATOM 995 O O . LEU A 1 128 ? -15.57 -12.805 -4.281 1 98.25 128 LEU A O 1
ATOM 999 N N . ARG A 1 129 ? -16.594 -14.148 -2.803 1 97.69 129 ARG A N 1
ATOM 1000 C CA . ARG A 1 129 ? -17.172 -14.977 -3.863 1 97.69 129 ARG A CA 1
ATOM 1001 C C . ARG A 1 129 ? -17.984 -14.125 -4.836 1 97.69 129 ARG A C 1
ATOM 1003 O O . ARG A 1 129 ? -17.797 -14.219 -6.051 1 97.69 129 ARG A O 1
ATOM 1010 N N . ASP A 1 130 ? -18.859 -13.312 -4.305 1 97.88 130 ASP A N 1
ATOM 1011 C CA . ASP A 1 130 ? -19.719 -12.477 -5.137 1 97.88 130 ASP A CA 1
ATOM 1012 C C . ASP A 1 130 ? -18.891 -11.492 -5.965 1 97.88 130 ASP A C 1
ATOM 1014 O O . ASP A 1 130 ? -19.203 -11.25 -7.137 1 97.88 130 ASP A O 1
ATOM 1018 N N . TRP A 1 131 ? -17.938 -10.891 -5.371 1 97.94 131 TRP A N 1
ATOM 1019 C CA . TRP A 1 131 ? -17.078 -9.938 -6.074 1 97.94 131 TRP A CA 1
ATOM 1020 C C . TRP A 1 131 ? -16.391 -10.594 -7.262 1 97.94 131 TRP A C 1
ATOM 1022 O O . TRP A 1 131 ? -16.328 -10.016 -8.352 1 97.94 131 TRP A O 1
ATOM 1032 N N . VAL A 1 132 ? -15.836 -11.82 -7.066 1 98.19 132 VAL A N 1
ATOM 1033 C CA . VAL A 1 132 ? -15.156 -12.555 -8.133 1 98.19 132 VAL A CA 1
ATOM 1034 C C . VAL A 1 132 ? -16.141 -12.859 -9.258 1 98.19 132 VAL A C 1
ATOM 1036 O O . VAL A 1 132 ? -15.82 -12.672 -10.438 1 98.19 132 VAL A O 1
ATOM 1039 N N . LEU A 1 133 ? -17.281 -13.258 -8.922 1 97.25 133 LEU A N 1
ATOM 1040 C CA . LEU A 1 133 ? -18.297 -13.578 -9.914 1 97.25 133 LEU A CA 1
ATOM 1041 C C . LEU A 1 133 ? -18.703 -12.336 -10.695 1 97.25 133 LEU A C 1
ATOM 1043 O O . LEU A 1 133 ? -18.734 -12.359 -11.93 1 97.25 133 LEU A O 1
ATOM 1047 N N . ASP A 1 134 ? -18.891 -11.242 -10.016 1 96.75 134 ASP A N 1
ATOM 1048 C CA . ASP A 1 134 ? -19.438 -10.023 -10.609 1 96.75 134 ASP A CA 1
ATOM 1049 C C . ASP A 1 134 ? -18.391 -9.312 -11.461 1 96.75 134 ASP A C 1
ATOM 1051 O O . ASP A 1 134 ? -18.719 -8.719 -12.492 1 96.75 134 ASP A O 1
ATOM 1055 N N . ASN A 1 135 ? -17.188 -9.398 -11.047 1 97.25 135 ASN A N 1
ATOM 1056 C CA . ASN A 1 135 ? -16.203 -8.492 -11.664 1 97.25 135 ASN A CA 1
ATOM 1057 C C . ASN A 1 135 ? -15.219 -9.25 -12.539 1 97.25 135 ASN A C 1
ATOM 1059 O O . ASN A 1 135 ? -14.602 -8.672 -13.438 1 97.25 135 ASN A O 1
ATOM 1063 N N . LEU A 1 136 ? -15.062 -10.555 -12.305 1 96.88 136 LEU A N 1
ATOM 1064 C CA . LEU A 1 136 ? -14.047 -11.289 -13.055 1 96.88 136 LEU A CA 1
ATOM 1065 C C . LEU A 1 136 ? -14.68 -12.406 -13.883 1 96.88 136 LEU A C 1
ATOM 1067 O O . LEU A 1 136 ? -14.414 -12.516 -15.086 1 96.88 136 LEU A O 1
ATOM 1071 N N . ALA A 1 137 ? -15.508 -13.211 -13.273 1 93.12 137 ALA A N 1
ATOM 1072 C CA . ALA A 1 137 ? -16.109 -14.344 -13.977 1 93.12 137 ALA A CA 1
ATOM 1073 C C . ALA A 1 137 ? -16.984 -13.867 -15.133 1 93.12 137 ALA A C 1
ATOM 1075 O O . ALA A 1 137 ? -17.094 -14.547 -16.156 1 93.12 137 ALA A O 1
ATOM 1076 N N . THR A 1 138 ? -17.562 -12.695 -15.008 1 90.69 138 THR A N 1
ATOM 1077 C CA . THR A 1 138 ? -18.484 -12.172 -16.016 1 90.69 138 THR A CA 1
ATOM 1078 C C . THR A 1 138 ? -17.75 -11.312 -17.031 1 90.69 138 THR A C 1
ATOM 1080 O O . THR A 1 138 ? -18.328 -10.859 -18.016 1 90.69 138 THR A O 1
ATOM 1083 N N . ASP A 1 139 ? -16.547 -11.094 -16.75 1 91.69 139 ASP A N 1
ATOM 1084 C CA . ASP A 1 139 ? -15.766 -10.273 -17.672 1 91.69 139 ASP A CA 1
ATOM 1085 C C . ASP A 1 139 ? -15.227 -11.109 -18.828 1 91.69 139 ASP A C 1
ATOM 1087 O O . ASP A 1 139 ? -14.461 -12.055 -18.625 1 91.69 139 ASP A O 1
ATOM 1091 N N . GLU A 1 140 ? -15.414 -10.734 -20.094 1 89 140 GLU A N 1
ATOM 1092 C CA . GLU A 1 140 ? -15.086 -11.516 -21.281 1 89 140 GLU A CA 1
ATOM 1093 C C . GLU A 1 140 ? -13.578 -11.578 -21.5 1 89 140 GLU A C 1
ATOM 1095 O O . GLU A 1 140 ? -13.086 -12.484 -22.172 1 89 140 GLU A O 1
ATOM 1100 N N . SER A 1 141 ? -12.922 -10.609 -21.016 1 92.75 141 SER A N 1
ATOM 1101 C CA . SER A 1 141 ? -11.484 -10.57 -21.234 1 92.75 141 SER A CA 1
ATOM 1102 C C . SER A 1 141 ? -10.75 -11.523 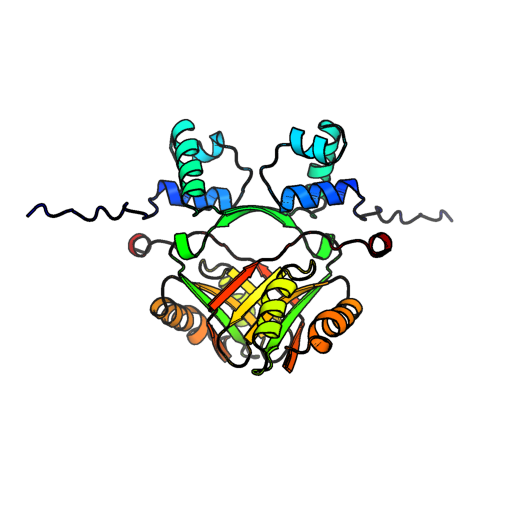-20.297 1 92.75 141 SER A C 1
ATOM 1104 O O . SER A 1 141 ? -9.578 -11.828 -20.5 1 92.75 141 SER A O 1
ATOM 1106 N N . VAL A 1 142 ? -11.445 -12.031 -19.328 1 94.88 142 VAL A N 1
ATOM 1107 C CA . VAL A 1 142 ? -10.805 -12.859 -18.297 1 94.88 142 VAL A CA 1
ATOM 1108 C C . VAL A 1 142 ? -10.898 -14.328 -18.688 1 94.88 142 VAL A C 1
ATOM 1110 O O . VAL A 1 142 ? -11.992 -14.844 -18.953 1 94.88 142 VAL A O 1
ATOM 1113 N N . GLY A 1 143 ? -9.758 -14.914 -18.719 1 93.56 143 GLY A N 1
ATOM 1114 C CA . GLY A 1 143 ? -9.703 -16.328 -19.047 1 93.56 143 GLY A CA 1
ATOM 1115 C C . GLY A 1 143 ? -9.719 -17.234 -17.828 1 93.56 143 GLY A C 1
ATOM 1116 O O . GLY A 1 143 ? -10.438 -18.234 -17.781 1 93.56 143 GLY A O 1
ATOM 1117 N N . HIS A 1 144 ? -8.945 -16.938 -16.859 1 94.5 144 HIS A N 1
ATOM 1118 C CA . HIS A 1 144 ? -8.805 -17.75 -15.664 1 94.5 144 HIS A CA 1
ATOM 1119 C C . HIS A 1 144 ? -8.445 -16.891 -14.453 1 94.5 144 HIS A C 1
ATOM 1121 O O . HIS A 1 144 ? -7.699 -15.906 -14.578 1 94.5 144 HIS A O 1
ATOM 1127 N N . THR A 1 145 ? -9.016 -17.281 -13.352 1 96.19 145 THR A N 1
ATOM 1128 C CA . THR A 1 145 ? -8.656 -16.625 -12.102 1 96.19 145 THR A CA 1
ATOM 1129 C C . THR A 1 145 ? -8.336 -17.656 -11.016 1 96.19 145 THR A C 1
ATOM 1131 O O . THR A 1 145 ? -8.906 -18.75 -11.016 1 96.19 145 THR A O 1
ATOM 1134 N N . GLU A 1 146 ? -7.434 -17.391 -10.18 1 95.44 146 GLU A N 1
ATOM 1135 C CA . GLU A 1 146 ? -7.141 -18.141 -8.969 1 95.44 146 GLU A CA 1
ATOM 1136 C C . GLU A 1 146 ? -7.098 -17.234 -7.742 1 95.44 146 GLU A C 1
ATOM 1138 O O . GLU A 1 146 ? -6.336 -16.266 -7.707 1 95.44 146 GLU A O 1
ATOM 1143 N N . THR A 1 147 ? -7.941 -17.656 -6.773 1 96.56 147 THR A N 1
ATOM 1144 C CA . THR A 1 147 ? -8.055 -16.844 -5.57 1 96.56 147 THR A CA 1
ATOM 1145 C C . THR A 1 147 ? -7.277 -17.469 -4.414 1 96.56 147 THR A C 1
ATOM 1147 O O . THR A 1 147 ? -7.426 -18.656 -4.141 1 96.56 147 THR A O 1
ATOM 1150 N N . THR A 1 148 ? -6.488 -16.625 -3.791 1 97.12 148 THR A N 1
ATOM 1151 C CA . THR A 1 148 ? -5.742 -17.016 -2.598 1 97.12 148 THR A CA 1
ATOM 1152 C C . THR A 1 148 ? -6.09 -16.109 -1.426 1 97.12 148 THR A C 1
ATOM 1154 O O . THR A 1 148 ? -6.074 -14.875 -1.56 1 97.12 148 THR A O 1
ATOM 1157 N N . LEU A 1 149 ? -6.418 -16.734 -0.279 1 98.06 149 LEU A N 1
ATOM 1158 C CA . LEU A 1 149 ? -6.742 -15.938 0.9 1 98.06 149 LEU A CA 1
ATOM 1159 C C . LEU A 1 149 ? -5.477 -15.398 1.555 1 98.06 149 LEU A C 1
ATOM 1161 O O . LEU A 1 149 ? -4.438 -16.062 1.552 1 98.06 149 LEU A O 1
ATOM 1165 N N . VAL A 1 150 ? -5.602 -14.25 2.113 1 98.31 150 VAL A N 1
ATOM 1166 C CA . VAL A 1 150 ? -4.52 -13.633 2.873 1 98.31 150 VAL A CA 1
ATOM 1167 C C . VAL A 1 150 ? -4.793 -13.766 4.367 1 98.31 150 VAL A C 1
ATOM 1169 O O . VAL A 1 150 ? -5.754 -13.195 4.887 1 98.31 150 VAL A O 1
ATOM 1172 N N . PHE A 1 151 ? -3.945 -14.414 5.098 1 96.38 151 PHE A N 1
ATOM 1173 C CA . PHE A 1 151 ? -4.098 -14.625 6.535 1 96.38 151 PHE A CA 1
ATOM 1174 C C . PHE A 1 151 ? -3.439 -13.492 7.316 1 96.38 151 PHE A C 1
ATOM 1176 O O . PHE A 1 151 ? -3.809 -13.227 8.461 1 96.38 151 PHE A O 1
ATOM 1183 N N . GLY A 1 152 ? -2.516 -12.883 6.715 1 96.06 152 GLY A N 1
ATOM 1184 C CA . GLY A 1 152 ? -1.78 -11.773 7.301 1 96.06 152 GLY A CA 1
ATOM 1185 C C . GLY A 1 152 ? -1.093 -10.906 6.266 1 96.06 152 GLY A C 1
ATOM 1186 O O . GLY A 1 152 ? -0.588 -11.406 5.258 1 96.06 152 GLY A O 1
ATOM 1187 N N . HIS A 1 153 ? -1.084 -9.703 6.5 1 96.69 153 HIS A N 1
ATOM 1188 C CA . HIS A 1 153 ? -0.454 -8.727 5.617 1 96.69 153 HIS A CA 1
ATOM 1189 C C . HIS A 1 153 ? 0.384 -7.727 6.406 1 96.69 153 HIS A C 1
ATOM 1191 O O . HIS A 1 153 ? -0.148 -6.977 7.227 1 96.69 153 HIS A O 1
ATOM 1197 N N . HIS A 1 154 ? 1.661 -7.727 6.18 1 95.44 154 HIS A N 1
ATOM 1198 C CA . HIS A 1 154 ? 2.58 -6.77 6.781 1 95.44 154 HIS A CA 1
ATOM 1199 C C . HIS A 1 154 ? 3.078 -5.758 5.754 1 95.44 154 HIS A C 1
ATOM 1201 O O . HIS A 1 154 ? 3.678 -6.137 4.746 1 95.44 154 HIS A O 1
ATOM 1207 N N . LYS A 1 155 ? 2.805 -4.531 6.039 1 93.62 155 LYS A N 1
ATOM 1208 C CA . LYS A 1 155 ? 3.289 -3.475 5.152 1 93.62 155 LYS A CA 1
ATOM 1209 C C . LYS A 1 155 ? 4.695 -3.033 5.543 1 93.62 155 LYS A C 1
ATOM 1211 O O . LYS A 1 155 ? 5 -2.877 6.727 1 93.62 155 LYS A O 1
ATOM 1216 N N . GLY A 1 156 ? 5.516 -2.832 4.52 1 91.88 156 GLY A N 1
ATOM 1217 C CA . GLY A 1 156 ? 6.855 -2.303 4.723 1 91.88 156 GLY A CA 1
ATOM 1218 C C . GLY A 1 156 ? 6.977 -0.83 4.383 1 91.88 156 GLY A C 1
ATOM 1219 O O . GLY A 1 156 ? 5.973 -0.112 4.352 1 91.88 156 GLY A O 1
ATOM 1220 N N . SER A 1 157 ? 8.328 -0.458 4.203 1 81.12 157 SER A N 1
ATOM 1221 C CA . SER A 1 157 ? 8.586 0.963 4.004 1 81.12 157 SER A CA 1
ATOM 1222 C C . SER A 1 157 ? 8.734 1.293 2.52 1 81.12 157 SER A C 1
ATOM 1224 O O . SER A 1 157 ? 9.305 0.511 1.759 1 81.12 157 SER A O 1
ATOM 1226 N N . GLY A 1 158 ? 8.172 2.416 2.158 1 82.94 158 GLY A N 1
ATOM 1227 C CA . GLY A 1 158 ? 8.227 2.859 0.774 1 82.94 158 GLY A CA 1
ATOM 1228 C C . GLY A 1 158 ? 9.25 3.959 0.542 1 82.94 158 GLY A C 1
ATOM 1229 O O . GLY A 1 158 ? 9.195 4.652 -0.477 1 82.94 158 GLY A O 1
ATOM 1230 N N . GLY A 1 159 ? 10.203 4.172 1.498 1 89.19 159 GLY A N 1
ATOM 1231 C CA . GLY A 1 159 ? 11.195 5.223 1.341 1 89.19 159 GLY A CA 1
ATOM 1232 C C . GLY A 1 159 ? 12.406 4.785 0.543 1 89.19 159 GLY A C 1
ATOM 1233 O O . GLY A 1 159 ? 12.422 3.688 -0.02 1 89.19 159 GLY A O 1
ATOM 1234 N N . PRO A 1 160 ? 13.391 5.715 0.393 1 91.31 160 PRO A N 1
ATOM 1235 C CA . PRO A 1 160 ? 14.617 5.391 -0.349 1 91.31 160 PRO A CA 1
ATOM 1236 C C . PRO A 1 160 ? 15.445 4.301 0.33 1 91.31 160 PRO A C 1
ATOM 1238 O O . PRO A 1 160 ? 15.438 4.195 1.56 1 91.31 160 PRO A O 1
ATOM 1241 N N . LEU A 1 161 ? 16.141 3.465 -0.529 1 92.06 161 LEU A N 1
ATOM 1242 C CA . LEU A 1 161 ? 17.094 2.494 0.003 1 92.06 161 LEU A CA 1
ATOM 1243 C C . LEU A 1 161 ? 18.375 3.182 0.446 1 92.06 161 LEU A C 1
ATOM 1245 O O . LEU A 1 161 ? 18.703 4.273 -0.029 1 92.06 161 LEU A O 1
ATOM 1249 N N . LEU A 1 162 ? 19 2.588 1.444 1 78.69 162 LEU A N 1
ATOM 1250 C CA . LEU A 1 162 ? 20.266 3.152 1.899 1 78.69 162 LEU A CA 1
ATOM 1251 C C . LEU A 1 162 ? 21.297 3.137 0.781 1 78.69 162 LEU A C 1
ATOM 1253 O O . LEU A 1 162 ? 21.297 2.242 -0.069 1 78.69 162 LEU A O 1
ATOM 1257 N N . GLY A 1 163 ? 22.047 4.281 0.551 1 65.88 163 GLY A N 1
ATOM 1258 C CA . GLY A 1 163 ? 23.062 4.41 -0.477 1 65.88 163 GLY A CA 1
ATOM 1259 C C . GLY A 1 163 ? 24.141 3.346 -0.387 1 65.88 163 GLY A C 1
ATOM 1260 O O . GLY A 1 163 ? 24.266 2.668 0.635 1 65.88 163 GLY A O 1
ATOM 1261 N N . GLU A 1 164 ? 24.594 2.836 -1.594 1 51.97 164 GLU A N 1
ATOM 1262 C CA . GLU A 1 164 ? 25.75 1.942 -1.645 1 51.97 164 GLU A CA 1
ATOM 1263 C C . GLU A 1 164 ? 26.844 2.402 -0.69 1 51.97 164 GLU A C 1
ATOM 1265 O O . GLU A 1 164 ? 27.562 1.578 -0.112 1 51.97 164 GLU A O 1
ATOM 1270 N N . ASP A 1 165 ? 27.156 3.643 -0.639 1 45.94 165 ASP A N 1
ATOM 1271 C CA . ASP A 1 165 ? 28.281 4.172 0.121 1 45.94 165 ASP A CA 1
ATOM 1272 C C . ASP A 1 165 ? 27.984 4.152 1.62 1 45.94 165 ASP A C 1
ATOM 1274 O O . ASP A 1 165 ? 28.906 4.234 2.438 1 45.94 165 ASP A O 1
ATOM 1278 N N . GLU A 1 166 ? 26.906 4.258 2.076 1 45.34 166 GLU A N 1
ATOM 1279 C CA . GLU A 1 166 ? 26.641 4.309 3.512 1 45.34 166 GLU A CA 1
ATOM 1280 C C . GLU A 1 166 ? 26.672 2.914 4.125 1 45.34 166 GLU A C 1
ATOM 1282 O O . GLU A 1 166 ? 26.516 2.762 5.34 1 45.34 166 GLU A O 1
ATOM 1287 N N . GLN A 1 167 ? 26.578 1.924 3.396 1 37.78 167 GLN A N 1
ATOM 1288 C CA . GLN A 1 167 ? 26.875 0.608 3.955 1 37.78 167 GLN A CA 1
ATOM 1289 C C . GLN A 1 167 ? 28.359 0.468 4.273 1 37.78 167 GLN A C 1
ATOM 1291 O O . GLN A 1 167 ? 28.812 -0.612 4.652 1 37.78 167 GLN A O 1
ATOM 1296 N N . LEU A 1 168 ? 29.156 1.36 3.91 1 28.84 168 LEU A N 1
ATOM 1297 C CA . LEU A 1 168 ? 30.516 1.122 4.387 1 28.84 168 LEU A CA 1
ATOM 1298 C C . LEU A 1 168 ? 30.609 1.351 5.891 1 28.84 168 LEU A C 1
ATOM 1300 O O . LEU A 1 168 ? 30.062 2.322 6.414 1 28.84 168 LEU A O 1
ATOM 1304 N N . MET B 1 1 ? -32.938 -9.188 38.031 1 28.19 1 MET B N 1
ATOM 1305 C CA . MET B 1 1 ? -32.062 -9.773 37 1 28.19 1 MET B CA 1
ATOM 1306 C C . MET B 1 1 ? -31.828 -8.797 35.875 1 28.19 1 MET B C 1
ATOM 1308 O O . MET B 1 1 ? -32.75 -8.555 35.062 1 28.19 1 MET B O 1
ATOM 1312 N N . SER B 1 2 ? -30.984 -7.707 36 1 32.66 2 SER B N 1
ATOM 1313 C CA . SER B 1 2 ? -30.703 -6.488 35.25 1 32.66 2 SER B CA 1
ATOM 1314 C C . SER B 1 2 ? -30.078 -6.801 33.906 1 32.66 2 SER B C 1
ATOM 1316 O O . SER B 1 2 ? -29.125 -7.566 33.812 1 32.66 2 SER B O 1
ATOM 1318 N N . SER B 1 3 ? -30.922 -6.891 32.875 1 33.16 3 SER B N 1
ATOM 1319 C CA . SER B 1 3 ? -30.531 -7.016 31.453 1 33.16 3 SER B CA 1
ATOM 1320 C C . SER B 1 3 ? -29.375 -6.082 31.125 1 33.16 3 SER B C 1
ATOM 1322 O O . SER B 1 3 ? -29.531 -4.859 31.156 1 33.16 3 SER B O 1
ATOM 1324 N N . HIS B 1 4 ? -28.188 -6.402 31.609 1 31.53 4 HIS B N 1
ATOM 1325 C CA . HIS B 1 4 ? -27 -5.695 31.156 1 31.53 4 HIS B CA 1
ATOM 1326 C C . HIS B 1 4 ? -26.969 -5.562 29.641 1 31.53 4 HIS B C 1
ATOM 1328 O O . HIS B 1 4 ? -26.922 -6.566 28.922 1 31.53 4 HIS B O 1
ATOM 1334 N N . SER B 1 5 ? -27.844 -4.645 29.141 1 33.03 5 SER B N 1
ATOM 1335 C CA . SER B 1 5 ? -27.688 -4.246 27.734 1 33.03 5 SER B CA 1
ATOM 1336 C C . SER B 1 5 ? -26.219 -4.172 27.344 1 33.03 5 SER B C 1
ATOM 1338 O O . SER B 1 5 ? -25.438 -3.408 27.938 1 33.03 5 SER B O 1
ATOM 1340 N N . ASP B 1 6 ? -25.578 -5.258 27.125 1 34.31 6 ASP B N 1
ATOM 1341 C CA . ASP B 1 6 ? -24.25 -5.309 26.516 1 34.31 6 ASP B CA 1
ATOM 1342 C C . ASP B 1 6 ? -24.109 -4.25 25.422 1 34.31 6 ASP B C 1
ATOM 1344 O O . ASP B 1 6 ? -24.703 -4.371 24.344 1 34.31 6 ASP B O 1
ATOM 1348 N N . SER B 1 7 ? -24.328 -2.938 25.766 1 32.12 7 SER B N 1
ATOM 1349 C CA . SER B 1 7 ? -23.953 -1.836 24.891 1 32.12 7 SER B CA 1
ATOM 1350 C C . SER B 1 7 ? -22.703 -2.174 24.094 1 32.12 7 SER B C 1
ATOM 1352 O O . SER B 1 7 ? -21.594 -2.213 24.641 1 32.12 7 SER B O 1
ATOM 1354 N N . HIS B 1 8 ? -22.734 -3.133 23.312 1 36.69 8 HIS B N 1
ATOM 1355 C CA . HIS B 1 8 ? -21.594 -3.15 22.375 1 36.69 8 HIS B CA 1
ATOM 1356 C C . HIS B 1 8 ? -21.188 -1.736 21.984 1 36.69 8 HIS B C 1
ATOM 1358 O O . HIS B 1 8 ? -22.047 -0.929 21.594 1 36.69 8 HIS B O 1
ATOM 1364 N N . PRO B 1 9 ? -20.422 -0.971 22.609 1 39.34 9 PRO B N 1
ATOM 1365 C CA . PRO B 1 9 ? -20.078 0.349 22.094 1 39.34 9 PRO B CA 1
ATOM 1366 C C . PRO B 1 9 ? -20.266 0.456 20.578 1 39.34 9 PRO B C 1
ATOM 1368 O O . PRO B 1 9 ? -19.891 -0.451 19.844 1 39.34 9 PRO B O 1
ATOM 1371 N N . ASN B 1 10 ? -21.406 0.739 20.016 1 44.59 10 ASN B N 1
ATOM 1372 C CA . ASN B 1 10 ? -21.875 0.868 18.641 1 44.59 10 ASN B CA 1
ATOM 1373 C C . ASN B 1 10 ? -20.766 1.351 17.703 1 44.59 10 ASN B C 1
ATOM 1375 O O . ASN B 1 10 ? -20.516 2.551 17.609 1 44.59 10 ASN B O 1
ATOM 1379 N N . THR B 1 11 ? -19.5 0.732 17.625 1 55.12 11 THR B N 1
ATOM 1380 C CA . THR B 1 11 ? -18.25 0.783 16.859 1 55.12 11 THR B CA 1
ATOM 1381 C C . THR B 1 11 ? -18.547 1.025 15.383 1 55.12 11 THR B C 1
ATOM 1383 O O . THR B 1 11 ? -17.641 0.933 14.547 1 55.12 11 THR B O 1
ATOM 1386 N N . GLU B 1 12 ? -19.719 1.246 15.031 1 76.88 12 GLU B N 1
ATOM 1387 C CA . GLU B 1 12 ? -20.062 1.422 13.625 1 76.88 12 GLU B CA 1
ATOM 1388 C C . GLU B 1 12 ? -19.75 2.838 13.148 1 76.88 12 GLU B C 1
ATOM 1390 O O . GLU B 1 12 ? -19.922 3.803 13.898 1 76.88 12 GLU B O 1
ATOM 1395 N N . LEU B 1 13 ? -19.062 2.986 12.109 1 90.31 13 LEU B N 1
ATOM 1396 C CA . LEU B 1 13 ? -18.734 4.254 11.461 1 90.31 13 LEU B CA 1
ATOM 1397 C C . LEU B 1 13 ? -20.016 4.957 10.992 1 90.31 13 LEU B C 1
ATOM 1399 O O . LEU B 1 13 ? -20.828 4.367 10.273 1 90.31 13 LEU B O 1
ATOM 1403 N N . ASP B 1 14 ? -20.266 6.145 11.539 1 92.81 14 ASP B N 1
ATOM 1404 C CA . ASP B 1 14 ? -21.375 6.906 10.969 1 92.81 14 ASP B CA 1
ATOM 1405 C C . ASP B 1 14 ? -20.922 7.684 9.734 1 92.81 14 ASP B C 1
ATOM 1407 O O . ASP B 1 14 ? -19.797 7.516 9.266 1 92.81 14 ASP B O 1
ATOM 1411 N N . GLU B 1 15 ? -21.828 8.469 9.195 1 93.5 15 GLU B N 1
ATOM 1412 C CA . GLU B 1 15 ? -21.578 9.164 7.934 1 93.5 15 GLU B CA 1
ATOM 1413 C C . GLU B 1 15 ? -20.438 10.172 8.078 1 93.5 15 GLU B C 1
ATOM 1415 O O . GLU B 1 15 ? -19.609 10.312 7.18 1 93.5 15 GLU B O 1
ATOM 1420 N N . ILE B 1 16 ? -20.438 10.867 9.188 1 96.19 16 ILE B N 1
ATOM 1421 C CA . ILE B 1 16 ? -19.391 11.867 9.414 1 96.19 16 ILE B CA 1
ATOM 1422 C C . ILE B 1 16 ? -18.031 11.18 9.5 1 96.19 16 ILE B C 1
ATOM 1424 O O . ILE B 1 16 ? -17.047 11.641 8.914 1 96.19 16 ILE B O 1
ATOM 1428 N N . ASP B 1 17 ? -17.969 10.07 10.234 1 96.12 17 ASP B N 1
ATOM 1429 C CA . ASP B 1 17 ? -16.719 9.297 10.312 1 96.12 17 ASP B CA 1
ATOM 1430 C C . ASP B 1 17 ? -16.219 8.922 8.922 1 96.12 17 ASP B C 1
ATOM 1432 O O . ASP B 1 17 ? -15.031 9.047 8.633 1 96.12 17 ASP B O 1
ATOM 1436 N N . ARG B 1 18 ? -17.109 8.484 8.094 1 95.5 18 ARG B N 1
ATOM 1437 C CA . ARG B 1 18 ? -16.75 8.039 6.754 1 95.5 18 ARG B CA 1
ATOM 1438 C C . ARG B 1 18 ? -16.188 9.195 5.926 1 95.5 18 ARG B C 1
ATOM 1440 O O . ARG B 1 18 ? -15.203 9.031 5.203 1 95.5 18 ARG B O 1
ATOM 1447 N N . ILE B 1 19 ? -16.828 10.273 6.02 1 96.25 19 ILE B N 1
ATOM 1448 C CA . ILE B 1 19 ? -16.359 11.445 5.285 1 96.25 19 ILE B CA 1
ATOM 1449 C C . ILE B 1 19 ? -14.953 11.812 5.746 1 96.25 19 ILE B C 1
ATOM 1451 O O .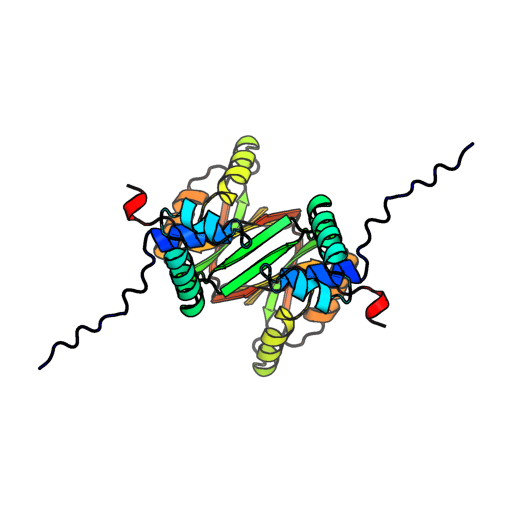 ILE B 1 19 ? -14.07 12.055 4.922 1 96.25 19 ILE B O 1
ATOM 1455 N N . ILE B 1 20 ? -14.766 11.844 7.055 1 97.81 20 ILE B N 1
ATOM 1456 C CA . ILE B 1 20 ? -13.469 12.211 7.613 1 97.81 20 ILE B CA 1
ATOM 1457 C C . ILE B 1 20 ? -12.406 11.234 7.133 1 97.81 20 ILE B C 1
ATOM 1459 O O . ILE B 1 20 ? -11.328 11.641 6.695 1 97.81 20 ILE B O 1
ATOM 1463 N N . ILE B 1 21 ? -12.719 9.969 7.18 1 97.44 21 ILE B N 1
ATOM 1464 C CA . ILE B 1 21 ? -11.773 8.938 6.758 1 97.44 21 ILE B CA 1
ATOM 1465 C C . ILE B 1 21 ? -11.438 9.117 5.281 1 97.44 21 ILE B C 1
ATOM 1467 O O . ILE B 1 21 ? -10.266 9.141 4.906 1 97.44 21 ILE B O 1
ATOM 1471 N N . ASP B 1 22 ? -12.461 9.305 4.48 1 96.38 22 ASP B N 1
ATOM 1472 C CA . ASP B 1 22 ? -12.25 9.438 3.041 1 96.38 22 ASP B CA 1
ATOM 1473 C C . ASP B 1 22 ? -11.367 10.641 2.721 1 96.38 22 ASP B C 1
ATOM 1475 O O . ASP B 1 22 ? -10.477 10.562 1.877 1 96.38 22 ASP B O 1
ATOM 1479 N N . GLU B 1 23 ? -11.633 11.734 3.393 1 97.31 23 GLU B N 1
ATOM 1480 C CA . GLU B 1 23 ? -10.852 12.945 3.158 1 97.31 23 GLU B CA 1
ATOM 1481 C C . GLU B 1 23 ? -9.398 12.758 3.559 1 97.31 23 GLU B C 1
ATOM 1483 O O . GLU B 1 23 ? -8.484 13.148 2.824 1 97.31 23 GLU B O 1
ATOM 1488 N N . LEU B 1 24 ? -9.156 12.117 4.664 1 97.81 24 LEU B N 1
ATOM 1489 C CA . LEU B 1 24 ? -7.797 11.938 5.168 1 97.81 24 LEU B CA 1
ATOM 1490 C C . LEU B 1 24 ? -7.047 10.898 4.34 1 97.81 24 LEU B C 1
ATOM 1492 O O . LEU B 1 24 ? -5.832 11.008 4.156 1 97.81 24 LEU B O 1
ATOM 1496 N N . VAL B 1 25 ? -7.746 9.867 3.85 1 96.88 25 VAL B N 1
ATOM 1497 C CA . VAL B 1 25 ? -7.141 8.883 2.959 1 96.88 25 VAL B CA 1
ATOM 1498 C C . VAL B 1 25 ? -6.723 9.547 1.651 1 96.88 25 VAL B C 1
ATOM 1500 O O . VAL B 1 25 ? -5.672 9.227 1.091 1 96.88 25 VAL B O 1
ATOM 1503 N N . GLY B 1 26 ? -7.508 10.477 1.241 1 96.06 26 GLY B N 1
ATOM 1504 C CA . GLY B 1 26 ? -7.203 11.219 0.03 1 96.06 26 GLY B CA 1
ATOM 1505 C C . GLY B 1 26 ? -6.074 12.219 0.213 1 96.06 26 GLY B C 1
ATOM 1506 O O . GLY B 1 26 ? -5.262 12.414 -0.693 1 96.06 26 GLY B O 1
ATOM 1507 N N . ASN B 1 27 ? -6.078 12.82 1.387 1 97.06 27 ASN B N 1
ATOM 1508 C CA . ASN B 1 27 ? -5.059 13.797 1.739 1 97.06 27 ASN B CA 1
ATOM 1509 C C . ASN B 1 27 ? -4.867 13.898 3.25 1 97.06 27 ASN B C 1
ATOM 1511 O O . ASN B 1 27 ? -5.605 14.617 3.928 1 97.06 27 ASN B O 1
ATOM 1515 N N . ALA B 1 28 ? -3.789 13.367 3.656 1 97.25 28 ALA B N 1
ATOM 1516 C CA . ALA B 1 28 ? -3.514 13.305 5.09 1 97.25 28 ALA B CA 1
ATOM 1517 C C . ALA B 1 28 ? -3.172 14.688 5.645 1 97.25 28 ALA B C 1
ATOM 1519 O O . ALA B 1 28 ? -3.17 14.891 6.863 1 97.25 28 ALA B O 1
ATOM 1520 N N . ARG B 1 29 ? -2.879 15.625 4.859 1 96.5 29 ARG B N 1
ATOM 1521 C CA . ARG B 1 29 ? -2.426 16.938 5.328 1 96.5 29 ARG B CA 1
ATOM 1522 C C . ARG B 1 29 ? -3.557 17.953 5.277 1 96.5 29 ARG B C 1
ATOM 1524 O O . ARG B 1 29 ? -3.338 19.141 5.516 1 96.5 29 ARG B O 1
ATOM 1531 N N . ILE B 1 30 ? -4.723 17.531 4.941 1 97.31 30 ILE B N 1
ATOM 1532 C CA . ILE B 1 30 ? -5.863 18.438 4.941 1 97.31 30 ILE B CA 1
ATOM 1533 C C . ILE B 1 30 ? -5.977 19.125 6.297 1 97.31 30 ILE B C 1
ATOM 1535 O O . ILE B 1 30 ? -5.766 18.5 7.34 1 97.31 30 ILE B O 1
ATOM 1539 N N . SER B 1 31 ? -6.27 20.422 6.297 1 97.31 31 SER B N 1
ATOM 1540 C CA . SER B 1 31 ? -6.43 21.141 7.555 1 97.31 31 SER B CA 1
ATOM 1541 C C . SER B 1 31 ? -7.73 20.766 8.25 1 97.31 31 SER B C 1
ATOM 1543 O O . SER B 1 31 ? -8.703 20.375 7.594 1 97.31 31 SER B O 1
ATOM 1545 N N . ASN B 1 32 ? -7.695 20.906 9.531 1 97.56 32 ASN B N 1
ATOM 1546 C CA . ASN B 1 32 ? -8.914 20.656 10.289 1 97.56 32 ASN B CA 1
ATOM 1547 C C . ASN B 1 32 ? -10.062 21.547 9.828 1 97.56 32 ASN B C 1
ATOM 1549 O O . ASN B 1 32 ? -11.211 21.109 9.766 1 97.56 32 ASN B O 1
ATOM 1553 N N . ALA B 1 33 ? -9.781 22.797 9.5 1 98.25 33 ALA B N 1
ATOM 1554 C CA . ALA B 1 33 ? -10.805 23.719 9.031 1 98.25 33 ALA B CA 1
ATOM 1555 C C . ALA B 1 33 ? -11.445 23.219 7.738 1 98.25 33 ALA B C 1
ATOM 1557 O O . ALA B 1 33 ? -12.672 23.188 7.621 1 98.25 33 ALA B O 1
ATOM 1558 N N . THR B 1 34 ? -10.672 22.844 6.789 1 98.31 34 THR B N 1
ATOM 1559 C CA . THR B 1 34 ? -11.172 22.328 5.52 1 98.31 34 THR B CA 1
ATOM 1560 C C . THR B 1 34 ? -11.922 21.016 5.723 1 98.31 34 THR B C 1
ATOM 1562 O O . THR B 1 34 ? -12.977 20.797 5.125 1 98.31 34 THR B O 1
ATOM 1565 N N . LEU B 1 35 ? -11.383 20.172 6.57 1 98.31 35 LEU B N 1
ATOM 1566 C CA . LEU B 1 35 ? -12.023 18.906 6.895 1 98.31 35 LEU B CA 1
ATOM 1567 C C . LEU B 1 35 ? -13.414 19.125 7.48 1 98.31 35 LEU B C 1
ATOM 1569 O O . LEU B 1 35 ? -14.375 18.469 7.07 1 98.31 35 LEU B O 1
ATOM 1573 N N . ALA B 1 36 ? -13.508 20.031 8.383 1 98.69 36 ALA B N 1
ATOM 1574 C CA . ALA B 1 36 ? -14.773 20.375 9.016 1 98.69 36 ALA B CA 1
ATOM 1575 C C . ALA B 1 36 ? -15.781 20.875 7.988 1 98.69 36 ALA B C 1
ATOM 1577 O O . ALA B 1 36 ? -16.938 20.453 7.988 1 98.69 36 ALA B O 1
ATOM 1578 N N . GLN B 1 37 ? -15.336 21.734 7.133 1 98.5 37 GLN B N 1
ATOM 1579 C CA . GLN B 1 37 ? -16.188 22.281 6.086 1 98.5 37 GLN B CA 1
ATOM 1580 C C . GLN B 1 37 ? -16.719 21.188 5.176 1 98.5 37 GLN B C 1
ATOM 1582 O O . GLN B 1 37 ? -17.922 21.125 4.895 1 98.5 37 GLN B O 1
ATOM 1587 N N . ARG B 1 38 ? -15.914 20.281 4.824 1 97.25 38 ARG B N 1
ATOM 1588 C CA . ARG B 1 38 ? -16.297 19.219 3.908 1 97.25 38 ARG B CA 1
ATOM 1589 C C . ARG B 1 38 ? -17.25 18.234 4.582 1 97.25 38 ARG B C 1
ATOM 1591 O O . ARG B 1 38 ? -18.125 17.672 3.934 1 97.25 38 ARG B O 1
ATOM 1598 N N . ALA B 1 39 ? -17.062 18.062 5.82 1 97.56 39 ALA B N 1
ATOM 1599 C CA . ALA B 1 39 ? -17.906 17.125 6.562 1 97.56 39 ALA B CA 1
ATOM 1600 C C . ALA B 1 39 ? -19.172 17.797 7.055 1 97.56 39 ALA B C 1
ATOM 1602 O O . ALA B 1 39 ? -20.078 17.125 7.586 1 97.56 39 ALA B O 1
ATOM 1603 N N . GLY B 1 40 ? -19.219 19.094 6.949 1 98.06 40 GLY B N 1
ATOM 1604 C CA . GLY B 1 40 ? -20.406 19.828 7.371 1 98.06 40 GLY B CA 1
ATOM 1605 C C . GLY B 1 40 ? -20.562 19.891 8.883 1 98.06 40 GLY B C 1
ATOM 1606 O O . GLY B 1 40 ? -21.672 19.797 9.398 1 98.06 40 GLY B O 1
ATOM 1607 N N . ILE B 1 41 ? -19.453 19.969 9.523 1 98.38 41 ILE B N 1
ATOM 1608 C CA . ILE B 1 41 ? -19.484 20.016 10.984 1 98.38 41 ILE B CA 1
ATOM 1609 C C . ILE B 1 41 ? -18.562 21.125 11.484 1 98.38 41 ILE B C 1
ATOM 1611 O O . ILE B 1 41 ? -17.844 21.75 10.703 1 98.38 41 ILE B O 1
ATOM 1615 N N . ALA B 1 42 ? -18.688 21.406 12.82 1 98.5 42 ALA B N 1
ATOM 1616 C CA . ALA B 1 42 ? -17.812 22.406 13.445 1 98.5 42 ALA B CA 1
ATOM 1617 C C . ALA B 1 42 ? -16.375 21.906 13.531 1 98.5 42 ALA B C 1
ATOM 1619 O O . ALA B 1 42 ? -16.141 20.703 13.734 1 98.5 42 ALA B O 1
ATOM 1620 N N . PRO B 1 43 ? -15.406 22.828 13.453 1 98.5 43 PRO B N 1
ATOM 1621 C CA . PRO B 1 43 ? -14 22.438 13.562 1 98.5 43 PRO B CA 1
ATOM 1622 C C . PRO B 1 43 ? -13.703 21.672 14.852 1 98.5 43 PRO B C 1
ATOM 1624 O O . PRO B 1 43 ? -12.938 20.703 14.844 1 98.5 43 PRO B O 1
ATOM 1627 N N . SER B 1 44 ? -14.266 22.094 15.906 1 98.44 44 SER B N 1
ATOM 1628 C CA . SER B 1 44 ? -14.039 21.406 17.172 1 98.44 44 SER B CA 1
ATOM 1629 C C . SER B 1 44 ? -14.547 19.969 17.109 1 98.44 44 SER B C 1
ATOM 1631 O O . SER B 1 44 ? -13.906 19.062 17.641 1 98.44 44 SER B O 1
ATOM 1633 N N . THR B 1 45 ? -15.656 19.75 16.516 1 98.25 45 THR B N 1
ATOM 1634 C CA . THR B 1 45 ? -16.219 18.422 16.359 1 98.25 45 THR B CA 1
ATOM 1635 C C . THR B 1 45 ? -15.352 17.562 15.453 1 98.25 45 THR B C 1
ATOM 1637 O O . THR B 1 45 ? -15.125 16.375 15.734 1 98.25 45 THR B O 1
ATOM 1640 N N . ALA B 1 46 ? -14.906 18.172 14.336 1 98.56 46 ALA B N 1
ATOM 1641 C CA . ALA B 1 46 ? -14.031 17.438 13.422 1 98.56 46 ALA B CA 1
ATOM 1642 C C . ALA B 1 46 ? -12.773 16.953 14.133 1 98.56 46 ALA B C 1
ATOM 1644 O O . ALA B 1 46 ? -12.328 15.828 13.93 1 98.56 46 ALA B O 1
ATOM 1645 N N . LEU B 1 47 ? -12.242 17.812 14.93 1 98.12 47 LEU B N 1
ATOM 1646 C CA . LEU B 1 47 ? -11.047 17.469 15.688 1 98.12 47 LEU B CA 1
ATOM 1647 C C . LEU B 1 47 ? -11.312 16.297 16.609 1 98.12 47 LEU B C 1
ATOM 1649 O O . LEU B 1 47 ? -10.531 15.336 16.656 1 98.12 47 LEU B O 1
ATOM 1653 N N . LEU B 1 48 ? -12.375 16.328 17.328 1 98.25 48 LEU B N 1
ATOM 1654 C CA . LEU B 1 48 ? -12.742 15.273 18.281 1 98.25 48 LEU B CA 1
ATOM 1655 C C . LEU B 1 48 ? -13 13.961 17.547 1 98.25 48 LEU B C 1
ATOM 1657 O O . LEU B 1 48 ? -12.57 12.898 18 1 98.25 48 LEU B O 1
ATOM 1661 N N . ARG B 1 49 ? -13.711 14.086 16.453 1 98 49 ARG B N 1
ATOM 1662 C CA . ARG B 1 49 ? -14.008 12.883 15.688 1 98 49 ARG B CA 1
ATOM 1663 C C . ARG B 1 49 ? -12.734 12.258 15.133 1 98 49 ARG B C 1
ATOM 1665 O O . ARG B 1 49 ? -12.578 11.031 15.156 1 98 49 ARG B O 1
ATOM 1672 N N . THR B 1 50 ? -11.883 13.023 14.602 1 98.31 50 THR B N 1
ATOM 1673 C CA . THR B 1 50 ? -10.617 12.516 14.078 1 98.31 50 THR B CA 1
ATOM 1674 C C . THR B 1 50 ? -9.805 11.844 15.188 1 98.31 50 THR B C 1
ATOM 1676 O O . THR B 1 50 ? -9.289 10.742 15 1 98.31 50 THR B O 1
ATOM 1679 N N . ARG B 1 51 ? -9.711 12.516 16.312 1 98.06 51 ARG B N 1
ATOM 1680 C CA . ARG B 1 51 ? -9 11.945 17.453 1 98.06 51 ARG B CA 1
ATOM 1681 C C . ARG B 1 51 ? -9.609 10.609 17.875 1 98.06 51 ARG B C 1
ATOM 1683 O O . ARG B 1 51 ? -8.883 9.664 18.172 1 98.06 51 ARG B O 1
ATOM 1690 N N . SER B 1 52 ? -10.875 10.602 17.891 1 98.06 52 SER B N 1
ATOM 1691 C CA . SER B 1 52 ? -11.57 9.367 18.25 1 98.06 52 SER B CA 1
ATOM 1692 C C . SER B 1 52 ? -11.234 8.242 17.281 1 98.06 52 SER B C 1
ATOM 1694 O O . SER B 1 52 ? -11.016 7.102 17.703 1 98.06 52 SER B O 1
ATOM 1696 N N . LEU B 1 53 ? -11.227 8.562 16.016 1 98.06 53 LEU B N 1
ATOM 1697 C CA . LEU B 1 53 ? -10.898 7.566 15 1 98.06 53 LEU B CA 1
ATOM 1698 C C . LEU B 1 53 ? -9.492 7.016 15.211 1 98.06 53 LEU B C 1
ATOM 1700 O O . LEU B 1 53 ? -9.25 5.824 15.008 1 98.06 53 LEU B O 1
ATOM 1704 N N . VAL B 1 54 ? -8.594 7.812 15.625 1 98.12 54 VAL B N 1
ATOM 1705 C CA . VAL B 1 54 ? -7.219 7.402 15.891 1 98.12 54 VAL B CA 1
ATOM 1706 C C . VAL B 1 54 ? -7.176 6.54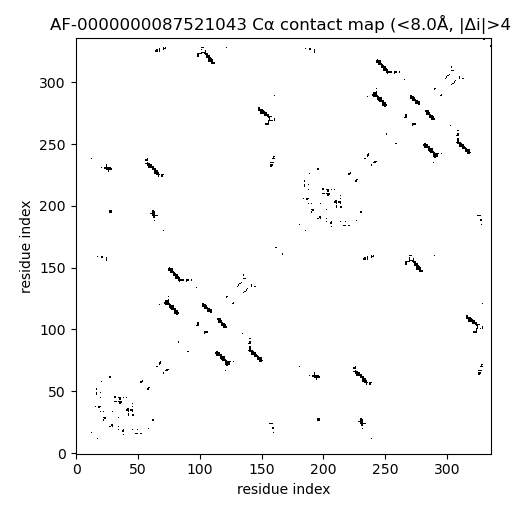7 17.156 1 98.12 54 VAL B C 1
ATOM 1708 O O . VAL B 1 54 ? -6.582 5.465 17.156 1 98.12 54 VAL B O 1
ATOM 1711 N N . GLU B 1 55 ? -7.836 6.973 18.203 1 97.81 55 GLU B N 1
ATOM 1712 C CA . GLU B 1 55 ? -7.828 6.281 19.484 1 97.81 55 GLU B CA 1
ATOM 1713 C C . GLU B 1 55 ? -8.477 4.902 19.375 1 97.81 55 GLU B C 1
ATOM 1715 O O . GLU B 1 55 ? -8.062 3.961 20.062 1 97.81 55 GLU B O 1
ATOM 1720 N N . ARG B 1 56 ? -9.43 4.863 18.516 1 96.5 56 ARG B N 1
ATOM 1721 C CA . ARG B 1 56 ? -10.133 3.598 18.297 1 96.5 56 ARG B CA 1
ATOM 1722 C C . ARG B 1 56 ? -9.336 2.674 17.391 1 96.5 56 ARG B C 1
ATOM 1724 O O . ARG B 1 56 ? -9.742 1.536 17.141 1 96.5 56 ARG B O 1
ATOM 1731 N N . GLY B 1 57 ? -8.281 3.109 16.812 1 97.31 57 GLY B N 1
ATOM 1732 C CA . GLY B 1 57 ? -7.418 2.293 15.977 1 97.31 57 GLY B CA 1
ATOM 1733 C C . GLY B 1 57 ? -7.906 2.178 14.547 1 97.31 57 GLY B C 1
ATOM 1734 O O . GLY B 1 57 ? -7.504 1.266 13.82 1 97.31 57 GLY B O 1
ATOM 1735 N N . ILE B 1 58 ? -8.844 3.014 14.148 1 97.62 58 ILE B N 1
ATOM 1736 C CA . ILE B 1 58 ? -9.336 3.01 12.773 1 97.62 58 ILE B CA 1
ATOM 1737 C C . ILE B 1 58 ? -8.32 3.688 11.859 1 97.62 58 ILE B C 1
ATOM 1739 O O . ILE B 1 58 ? -7.961 3.146 10.805 1 97.62 58 ILE B O 1
ATOM 1743 N N . ILE B 1 59 ? -7.969 4.871 12.234 1 97.81 59 ILE B N 1
ATOM 1744 C CA . ILE B 1 59 ? -6.824 5.508 11.594 1 97.81 59 ILE B CA 1
ATOM 1745 C C . ILE B 1 59 ? -5.539 5.094 12.305 1 97.81 59 ILE B C 1
ATOM 1747 O O . ILE B 1 59 ? -5.367 5.367 13.492 1 97.81 59 ILE B O 1
ATOM 1751 N N . THR B 1 60 ? -4.605 4.504 11.57 1 97.19 60 THR B N 1
ATOM 1752 C CA . THR B 1 60 ? -3.465 3.885 12.234 1 97.19 60 THR B CA 1
ATOM 1753 C C . THR B 1 60 ? -2.182 4.656 11.938 1 97.19 60 THR B C 1
ATOM 1755 O O . THR B 1 60 ? -1.137 4.387 12.531 1 97.19 60 THR B O 1
ATOM 1758 N N . GLY B 1 61 ? -2.252 5.605 10.992 1 96.75 61 GLY B N 1
ATOM 1759 C CA . GLY B 1 61 ? -1.088 6.422 10.688 1 96.75 61 GLY B CA 1
ATOM 1760 C C . GLY B 1 61 ? -1.304 7.352 9.508 1 96.75 61 GLY B C 1
ATOM 1761 O O . GLY B 1 61 ? -2.354 7.312 8.867 1 96.75 61 GLY B O 1
ATOM 1762 N N . TYR B 1 62 ? -0.354 8.211 9.281 1 97.38 62 TYR B N 1
ATOM 1763 C CA . TYR B 1 62 ? -0.28 9.148 8.164 1 97.38 62 TYR B CA 1
ATOM 1764 C C . TYR B 1 62 ? 1.066 9.047 7.453 1 97.38 62 TYR B C 1
ATOM 1766 O O . TYR B 1 62 ? 2.119 9.141 8.094 1 97.38 62 TYR B O 1
ATOM 1774 N N . HIS B 1 63 ? 1.002 8.898 6.164 1 97.12 63 HIS B N 1
ATOM 1775 C CA . HIS B 1 63 ? 2.254 8.625 5.469 1 97.12 63 HIS B CA 1
ATOM 1776 C C . HIS B 1 63 ? 2.334 9.391 4.156 1 97.12 63 HIS B C 1
ATOM 1778 O O . HIS B 1 63 ? 1.319 9.586 3.482 1 97.12 63 HIS B O 1
ATOM 1784 N N . ALA B 1 64 ? 3.533 9.781 3.797 1 97.5 64 ALA B N 1
ATOM 1785 C CA . ALA B 1 64 ? 3.775 10.266 2.443 1 97.5 64 ALA B CA 1
ATOM 1786 C C . ALA B 1 64 ? 3.93 9.109 1.461 1 97.5 64 ALA B C 1
ATOM 1788 O O . ALA B 1 64 ? 4.5 8.07 1.803 1 97.5 64 ALA B O 1
ATOM 1789 N N . GLU B 1 65 ? 3.383 9.258 0.338 1 96.56 65 GLU B N 1
ATOM 1790 C CA . GLU B 1 65 ? 3.586 8.328 -0.772 1 96.56 65 GLU B CA 1
ATOM 1791 C C . GLU B 1 65 ? 4.742 8.781 -1.66 1 96.56 65 GLU B C 1
ATOM 1793 O O . GLU B 1 65 ? 4.809 9.938 -2.066 1 96.56 65 GLU B O 1
ATOM 1798 N N . ILE B 1 66 ? 5.621 7.836 -1.969 1 96.62 66 ILE B N 1
ATOM 1799 C CA . ILE B 1 66 ? 6.848 8.156 -2.695 1 96.62 66 ILE B CA 1
ATOM 1800 C C . ILE B 1 66 ? 6.852 7.438 -4.043 1 96.62 66 ILE B C 1
ATOM 1802 O O . ILE B 1 66 ? 6.418 6.285 -4.141 1 96.62 66 ILE B O 1
ATOM 1806 N N . SER B 1 67 ? 7.312 8.141 -5.039 1 97 67 SER B N 1
ATOM 1807 C CA . SER B 1 67 ? 7.586 7.48 -6.312 1 97 67 SER B CA 1
ATOM 1808 C C . SER B 1 67 ? 8.805 6.57 -6.211 1 97 67 SER B C 1
ATOM 1810 O O . SER B 1 67 ? 9.938 7.047 -6.09 1 97 67 SER B O 1
ATOM 1812 N N . LEU B 1 68 ? 8.594 5.297 -6.312 1 96.25 68 LEU B N 1
ATOM 1813 C CA . LEU B 1 68 ? 9.688 4.344 -6.195 1 96.25 68 LEU B CA 1
ATOM 1814 C C . LEU B 1 68 ? 10.742 4.586 -7.273 1 96.25 68 LEU B C 1
ATOM 1816 O O . LEU B 1 68 ? 11.938 4.582 -6.988 1 96.25 68 LEU B O 1
ATOM 1820 N N . THR B 1 69 ? 10.281 4.836 -8.469 1 95.25 69 THR B N 1
ATOM 1821 C CA . THR B 1 69 ? 11.195 5.078 -9.57 1 95.25 69 THR B CA 1
ATOM 1822 C C . THR B 1 69 ? 12.023 6.34 -9.328 1 95.25 69 THR B C 1
ATOM 1824 O O . THR B 1 69 ? 13.227 6.363 -9.586 1 95.25 69 THR B O 1
ATOM 1827 N N . ALA B 1 70 ? 11.414 7.324 -8.773 1 94.62 70 ALA B N 1
ATOM 1828 C CA . ALA B 1 70 ? 12.086 8.594 -8.547 1 94.62 70 ALA B CA 1
ATOM 1829 C C . ALA B 1 70 ? 13.148 8.469 -7.465 1 94.62 70 ALA B C 1
ATOM 1831 O O . ALA B 1 70 ? 14.086 9.266 -7.41 1 94.62 70 ALA B O 1
ATOM 1832 N N . VAL B 1 71 ? 13.008 7.43 -6.664 1 94.31 71 VAL B N 1
ATOM 1833 C CA . VAL B 1 71 ? 14.016 7.273 -5.621 1 94.31 71 VAL B CA 1
ATOM 1834 C C . VAL B 1 71 ? 14.961 6.129 -5.977 1 94.31 71 VAL B C 1
ATOM 1836 O O . VAL B 1 71 ? 15.664 5.605 -5.113 1 94.31 71 VAL B O 1
ATOM 1839 N N . GLY B 1 72 ? 14.852 5.68 -7.098 1 93.81 72 GLY B N 1
ATOM 1840 C CA . GLY B 1 72 ? 15.844 4.758 -7.633 1 93.81 72 GLY B CA 1
ATOM 1841 C C . GLY B 1 72 ? 15.445 3.301 -7.473 1 93.81 72 GLY B C 1
ATOM 1842 O O . GLY B 1 72 ? 16.25 2.402 -7.738 1 93.81 72 GLY B O 1
ATOM 1843 N N . ARG B 1 73 ? 14.312 3.066 -6.977 1 96.31 73 ARG B N 1
ATOM 1844 C CA . ARG B 1 73 ? 13.812 1.7 -6.902 1 96.31 73 ARG B CA 1
ATOM 1845 C C . ARG B 1 73 ? 13.031 1.334 -8.156 1 96.31 73 ARG B C 1
ATOM 1847 O O . ARG B 1 73 ? 11.797 1.241 -8.125 1 96.31 73 ARG B O 1
ATOM 1854 N N . THR B 1 74 ? 13.719 1.014 -9.172 1 97.19 74 THR B N 1
ATOM 1855 C CA . THR B 1 74 ? 13.133 0.979 -10.508 1 97.19 74 THR B CA 1
ATOM 1856 C C . THR B 1 74 ? 12.594 -0.412 -10.828 1 97.19 74 THR B C 1
ATOM 1858 O O . THR B 1 74 ? 11.844 -0.586 -11.789 1 97.19 74 THR B O 1
ATOM 1861 N N . VAL B 1 75 ? 12.984 -1.377 -10.031 1 98.12 75 VAL B N 1
ATOM 1862 C CA . VAL B 1 75 ? 12.547 -2.746 -10.289 1 98.12 75 VAL B CA 1
ATOM 1863 C C . VAL B 1 75 ? 11.68 -3.238 -9.133 1 98.12 75 VAL B C 1
ATOM 1865 O O . VAL B 1 75 ? 12.094 -3.201 -7.977 1 98.12 75 VAL B O 1
ATOM 1868 N N . GLN B 1 76 ? 10.492 -3.635 -9.5 1 98.31 76 GLN B N 1
ATOM 1869 C CA . GLN B 1 76 ? 9.602 -4.27 -8.523 1 98.31 76 GLN B CA 1
ATOM 1870 C C . GLN B 1 76 ? 9.391 -5.746 -8.859 1 98.31 76 GLN B C 1
ATOM 1872 O O . GLN B 1 76 ? 9.375 -6.125 -10.031 1 98.31 76 GLN B O 1
ATOM 1877 N N . ALA B 1 77 ? 9.188 -6.539 -7.816 1 98.56 77 ALA B N 1
ATOM 1878 C CA . ALA B 1 77 ? 8.945 -7.965 -8.023 1 98.56 77 ALA B CA 1
ATOM 1879 C C . ALA B 1 77 ? 8.047 -8.531 -6.926 1 98.56 77 ALA B C 1
ATOM 1881 O O . ALA B 1 77 ? 7.984 -7.984 -5.82 1 98.56 77 ALA B O 1
ATOM 1882 N N . LEU B 1 78 ? 7.355 -9.539 -7.305 1 98.19 78 LEU B N 1
ATOM 1883 C CA . LEU B 1 78 ? 6.66 -10.414 -6.363 1 98.19 78 LEU B CA 1
ATOM 1884 C C . LEU B 1 78 ? 7.387 -11.75 -6.223 1 98.19 78 LEU B C 1
ATOM 1886 O O . LEU B 1 78 ? 7.727 -12.383 -7.223 1 98.19 78 LEU B O 1
ATOM 1890 N N . ILE B 1 79 ? 7.598 -12.156 -4.996 1 97.94 79 ILE B N 1
ATOM 1891 C CA . ILE B 1 79 ? 8.328 -13.391 -4.754 1 97.94 79 ILE B CA 1
ATOM 1892 C C . ILE B 1 79 ? 7.484 -14.336 -3.902 1 97.94 79 ILE B C 1
ATOM 1894 O O . ILE B 1 79 ? 7.188 -14.047 -2.74 1 97.94 79 ILE B O 1
ATOM 1898 N N . SER B 1 80 ? 7.109 -15.461 -4.508 1 97.12 80 SER B N 1
ATOM 1899 C CA . SER B 1 80 ? 6.461 -16.531 -3.754 1 97.12 80 SER B CA 1
ATOM 1900 C C . SER B 1 80 ? 7.473 -17.344 -2.959 1 97.12 80 SER B C 1
ATOM 1902 O O . SER B 1 80 ? 8.5 -17.766 -3.496 1 97.12 80 SER B O 1
ATOM 1904 N N . VAL B 1 81 ? 7.152 -17.562 -1.676 1 97.19 81 VAL B N 1
ATOM 1905 C CA . VAL B 1 81 ? 8.062 -18.281 -0.793 1 97.19 81 VAL B CA 1
ATOM 1906 C C . VAL B 1 81 ? 7.344 -19.469 -0.161 1 97.19 81 VAL B C 1
ATOM 1908 O O . VAL B 1 81 ? 6.285 -19.312 0.453 1 97.19 81 VAL B O 1
ATOM 1911 N N . LYS B 1 82 ? 7.883 -20.578 -0.36 1 95.81 82 LYS B N 1
ATOM 1912 C CA . LYS B 1 82 ? 7.457 -21.781 0.346 1 95.81 82 LYS B CA 1
ATOM 1913 C C . LYS B 1 82 ? 8.477 -22.172 1.413 1 95.81 82 LYS B C 1
ATOM 1915 O O . LYS B 1 82 ? 9.656 -22.344 1.118 1 95.81 82 LYS B O 1
ATOM 1920 N N . LEU B 1 83 ? 8.031 -22.234 2.656 1 93.94 83 LEU B N 1
ATOM 1921 C CA . LEU B 1 83 ? 8.922 -22.547 3.764 1 93.94 83 LEU B CA 1
ATOM 1922 C C . LEU B 1 83 ? 9.109 -24.062 3.906 1 93.94 83 LEU B C 1
ATOM 1924 O O . LEU B 1 83 ? 8.266 -24.844 3.453 1 93.94 83 LEU B O 1
ATOM 1928 N N . ARG B 1 84 ? 10.273 -24.359 4.629 1 88.31 84 ARG B N 1
ATOM 1929 C CA . ARG B 1 84 ? 10.547 -25.75 4.992 1 88.31 84 ARG B CA 1
ATOM 1930 C C . ARG B 1 84 ? 9.867 -26.109 6.309 1 88.31 84 ARG B C 1
ATOM 1932 O O . ARG B 1 84 ? 9.719 -25.266 7.191 1 88.31 84 ARG B O 1
ATOM 1939 N N . ALA B 1 85 ? 9.016 -27.094 6.473 1 73.25 85 ALA B N 1
ATOM 1940 C CA . ALA B 1 85 ? 8.164 -27.516 7.586 1 73.25 85 ALA B CA 1
ATOM 1941 C C . ALA B 1 85 ? 9 -27.859 8.812 1 73.25 85 ALA B C 1
ATOM 1943 O O . ALA B 1 85 ? 8.469 -28.031 9.914 1 73.25 85 ALA B O 1
ATOM 1944 N N . HIS B 1 86 ? 10.195 -27.734 8.805 1 75.19 86 HIS B N 1
ATOM 1945 C CA . HIS B 1 86 ? 10.852 -28.547 9.828 1 75.19 86 HIS B CA 1
ATOM 1946 C C . HIS B 1 86 ? 11.281 -27.703 11.016 1 75.19 86 HIS B C 1
ATOM 1948 O O . HIS B 1 86 ? 11.539 -28.234 12.102 1 75.19 86 HIS B O 1
ATOM 1954 N N . ASP B 1 87 ? 11.32 -26.406 10.82 1 81.06 87 ASP B N 1
ATOM 1955 C CA . ASP B 1 87 ? 11.922 -25.719 11.953 1 81.06 87 ASP B CA 1
ATOM 1956 C C . ASP B 1 87 ? 11.125 -24.453 12.312 1 81.06 87 ASP B C 1
ATOM 1958 O O . ASP B 1 87 ? 11.305 -23.406 11.695 1 81.06 87 ASP B O 1
ATOM 1962 N N . ARG B 1 88 ? 10.375 -24.5 13.391 1 86.12 88 ARG B N 1
ATOM 1963 C CA . ARG B 1 88 ? 9.5 -23.422 13.82 1 86.12 88 ARG B CA 1
ATOM 1964 C C . ARG B 1 88 ? 10.305 -22.172 14.203 1 86.12 88 ARG B C 1
ATOM 1966 O O . ARG B 1 88 ? 9.891 -21.047 13.922 1 86.12 88 ARG B O 1
ATOM 1973 N N . GLU B 1 89 ? 11.367 -22.438 14.867 1 89.12 89 GLU B N 1
ATOM 1974 C CA . GLU B 1 89 ? 12.188 -21.312 15.289 1 89.12 89 GLU B CA 1
ATOM 1975 C C . GLU B 1 89 ? 12.711 -20.531 14.086 1 89.12 89 GLU B C 1
ATOM 1977 O O . GLU B 1 89 ? 12.742 -19.297 14.109 1 89.12 89 GLU B O 1
ATOM 1982 N N . LYS B 1 90 ? 13.141 -21.266 13.18 1 88.94 90 LYS B N 1
ATOM 1983 C CA . LYS B 1 90 ? 13.656 -20.625 11.977 1 88.94 90 LYS B CA 1
ATOM 1984 C C . LYS B 1 90 ? 12.555 -19.891 11.234 1 88.94 90 LYS B C 1
ATOM 1986 O O . LYS B 1 90 ? 12.781 -18.797 10.688 1 88.94 90 LYS B O 1
ATOM 1991 N N . ILE B 1 91 ? 11.445 -20.453 11.258 1 89.62 91 ILE B N 1
ATOM 1992 C CA . ILE B 1 91 ? 10.289 -19.844 10.609 1 89.62 91 ILE B CA 1
ATOM 1993 C C . ILE B 1 91 ? 9.93 -18.531 11.312 1 89.62 91 ILE B C 1
ATOM 1995 O O . ILE B 1 91 ? 9.656 -17.531 10.664 1 89.62 91 ILE B O 1
ATOM 1999 N N . ASP B 1 92 ? 9.93 -18.562 12.586 1 92.62 92 ASP B N 1
ATOM 2000 C CA . ASP B 1 92 ? 9.641 -17.359 13.359 1 92.62 92 ASP B CA 1
ATOM 2001 C C . ASP B 1 92 ? 10.648 -16.25 13.055 1 92.62 92 ASP B C 1
ATOM 2003 O O . ASP B 1 92 ? 10.281 -15.078 12.922 1 92.62 92 ASP B O 1
ATOM 2007 N N . ARG B 1 93 ? 11.852 -16.625 12.93 1 92.25 93 ARG B N 1
ATOM 2008 C CA . ARG B 1 93 ? 12.898 -15.656 12.602 1 92.25 93 ARG B CA 1
ATOM 2009 C C . ARG B 1 93 ? 12.68 -15.055 11.219 1 92.25 93 ARG B C 1
ATOM 2011 O O . ARG B 1 93 ? 12.844 -13.852 11.031 1 92.25 93 ARG B O 1
ATOM 2018 N N . PHE B 1 94 ? 12.367 -15.906 10.344 1 93.25 94 PHE B N 1
ATOM 2019 C CA . PHE B 1 94 ? 12.055 -15.461 8.992 1 93.25 94 PHE B CA 1
ATOM 2020 C C . PHE B 1 94 ? 10.922 -14.438 9 1 93.25 94 PHE B C 1
ATOM 2022 O O . PHE B 1 94 ? 11.047 -13.359 8.422 1 93.25 94 PHE B O 1
ATOM 2029 N N . ARG B 1 95 ? 9.875 -14.719 9.648 1 93.69 95 ARG B N 1
ATOM 2030 C CA . ARG B 1 95 ? 8.664 -13.906 9.703 1 93.69 95 ARG B CA 1
ATOM 2031 C C . ARG B 1 95 ? 8.945 -12.555 10.344 1 93.69 95 ARG B C 1
ATOM 2033 O O . ARG B 1 95 ? 8.328 -11.547 9.992 1 93.69 95 ARG B O 1
ATOM 2040 N N . GLU B 1 96 ? 9.852 -12.5 11.234 1 95 96 GLU B N 1
ATOM 2041 C CA . GLU B 1 96 ? 10.172 -11.266 11.953 1 95 96 GLU B CA 1
ATOM 2042 C C . GLU B 1 96 ? 11.164 -10.414 11.156 1 95 96 GLU B C 1
ATOM 2044 O O . GLU B 1 96 ? 11.07 -9.188 11.156 1 95 96 GLU B O 1
ATOM 2049 N N . ARG B 1 97 ? 12.031 -11.039 10.477 1 95.75 97 ARG B N 1
ATOM 2050 C CA . ARG B 1 97 ? 13.164 -10.367 9.852 1 95.75 97 ARG B CA 1
ATOM 2051 C C . ARG B 1 97 ? 12.773 -9.773 8.5 1 95.75 97 ARG B C 1
ATOM 2053 O O . ARG B 1 97 ? 13.07 -8.609 8.219 1 95.75 97 ARG B O 1
ATOM 2060 N N . ILE B 1 98 ? 12.102 -10.539 7.691 1 96.56 98 ILE B N 1
ATOM 2061 C CA . ILE B 1 98 ? 11.93 -10.227 6.277 1 96.56 98 ILE B CA 1
ATOM 2062 C C . ILE B 1 98 ? 11.148 -8.922 6.125 1 96.56 98 ILE B C 1
ATOM 2064 O O . ILE B 1 98 ? 11.555 -8.031 5.375 1 96.56 98 ILE B O 1
ATOM 2068 N N . PRO B 1 99 ? 10.062 -8.734 6.895 1 96.25 99 PRO B N 1
ATOM 2069 C CA . PRO B 1 99 ? 9.281 -7.504 6.707 1 96.25 99 PRO B CA 1
ATOM 2070 C C . PRO B 1 99 ? 10.055 -6.25 7.109 1 96.25 99 PRO B C 1
ATOM 2072 O O . PRO B 1 99 ? 9.664 -5.137 6.746 1 96.25 99 PRO B O 1
ATOM 2075 N N . GLN B 1 100 ? 11.133 -6.348 7.812 1 95.19 100 GLN B N 1
ATOM 2076 C CA . GLN B 1 100 ? 11.898 -5.207 8.297 1 95.19 100 GLN B CA 1
ATOM 2077 C C . GLN B 1 100 ? 12.945 -4.77 7.273 1 95.19 100 GLN B C 1
ATOM 2079 O O . GLN B 1 100 ? 13.547 -3.703 7.41 1 95.19 100 GLN B O 1
ATOM 2084 N N . LEU B 1 101 ? 13.195 -5.605 6.293 1 96.19 101 LEU B N 1
ATOM 2085 C CA . LEU B 1 101 ? 14.172 -5.246 5.27 1 96.19 101 LEU B CA 1
ATOM 2086 C C . LEU B 1 101 ? 13.672 -4.074 4.43 1 96.19 101 LEU B C 1
ATOM 2088 O O . LEU B 1 101 ? 12.5 -4.039 4.039 1 96.19 101 LEU B O 1
ATOM 2092 N N . PRO B 1 102 ? 14.516 -3.1 4.086 1 95.19 102 PRO B N 1
ATOM 2093 C CA . PRO B 1 102 ? 14.094 -1.857 3.432 1 95.19 102 PRO B CA 1
ATOM 2094 C C . PRO B 1 102 ? 13.508 -2.092 2.043 1 95.19 102 PRO B C 1
ATOM 2096 O O . PRO B 1 102 ? 12.695 -1.294 1.57 1 95.19 102 PRO B O 1
ATOM 2099 N N . GLU B 1 103 ? 13.867 -3.154 1.441 1 97.5 103 GLU B N 1
ATOM 2100 C CA . GLU B 1 103 ? 13.414 -3.42 0.077 1 97.5 103 GLU B CA 1
ATOM 2101 C C . GLU B 1 103 ? 11.984 -3.953 0.061 1 97.5 103 GLU B C 1
ATOM 2103 O O . GLU B 1 103 ? 11.328 -3.938 -0.979 1 97.5 103 GLU B O 1
ATOM 2108 N N . VAL B 1 104 ? 11.555 -4.492 1.183 1 98.19 104 VAL B N 1
ATOM 2109 C CA . VAL B 1 104 ? 10.25 -5.152 1.24 1 98.19 104 VAL B CA 1
ATOM 2110 C C . VAL B 1 104 ? 9.148 -4.105 1.393 1 98.19 104 VAL B C 1
ATOM 2112 O O . VAL B 1 104 ? 9.133 -3.352 2.369 1 98.19 104 VAL B O 1
ATOM 2115 N N . LEU B 1 105 ? 8.25 -4.121 0.451 1 97.44 105 LEU B N 1
ATOM 2116 C CA . LEU B 1 105 ? 7.113 -3.207 0.484 1 97.44 105 LEU B CA 1
ATOM 2117 C C . LEU B 1 105 ? 5.914 -3.855 1.171 1 97.44 105 LEU B C 1
ATOM 2119 O O . LEU B 1 105 ? 5.121 -3.172 1.822 1 97.44 105 LEU B O 1
ATOM 2123 N N . SER B 1 106 ? 5.789 -5.156 0.972 1 97.88 106 SER B N 1
ATOM 2124 C CA . SER B 1 106 ? 4.703 -5.906 1.598 1 97.88 106 SER B CA 1
ATOM 2125 C C . SER B 1 106 ? 5.059 -7.383 1.738 1 97.88 106 SER B C 1
ATOM 2127 O O . SER B 1 106 ? 5.785 -7.934 0.908 1 97.88 106 SER B O 1
ATOM 2129 N N . MET B 1 107 ? 4.543 -7.953 2.748 1 98.19 107 MET B N 1
ATOM 2130 C CA . MET B 1 107 ? 4.586 -9.398 2.936 1 98.19 107 MET B CA 1
ATOM 2131 C C . MET B 1 107 ? 3.199 -9.953 3.24 1 98.19 107 MET B C 1
ATOM 2133 O O . MET B 1 107 ? 2.561 -9.539 4.207 1 98.19 107 MET B O 1
ATOM 2137 N N . PHE B 1 108 ? 2.801 -10.859 2.422 1 98.25 108 PHE B N 1
ATOM 2138 C CA . PHE B 1 108 ? 1.511 -11.523 2.586 1 98.25 108 PHE B CA 1
ATOM 2139 C C . PHE B 1 108 ? 1.691 -12.953 3.072 1 98.25 108 PHE B C 1
ATOM 2141 O O . PHE B 1 108 ? 2.477 -13.711 2.504 1 98.25 108 PHE B O 1
ATOM 2148 N N . HIS B 1 109 ? 1.013 -13.312 4.168 1 97.44 109 HIS B N 1
ATOM 2149 C CA . HIS B 1 109 ? 0.813 -14.711 4.516 1 97.44 109 HIS B CA 1
ATOM 2150 C C . HIS B 1 109 ? -0.418 -15.281 3.82 1 97.44 109 HIS B C 1
ATOM 2152 O O . HIS B 1 109 ? -1.532 -14.797 4.023 1 97.44 109 HIS B O 1
ATOM 2158 N N . VAL B 1 110 ? -0.219 -16.281 3.049 1 97.25 110 VAL B N 1
ATOM 2159 C CA . VAL B 1 110 ? -1.312 -16.641 2.15 1 97.25 110 VAL B CA 1
ATOM 2160 C C . VAL B 1 110 ? -1.633 -18.125 2.301 1 97.25 110 VAL B C 1
ATOM 2162 O O . VAL B 1 110 ? -0.845 -18.891 2.871 1 97.25 110 VAL B O 1
ATOM 2165 N N . SER B 1 111 ? -2.861 -18.281 1.794 1 91.88 111 SER B N 1
ATOM 2166 C CA . SER B 1 111 ? -3.271 -19.672 1.641 1 91.88 111 SER B CA 1
ATOM 2167 C C . SER B 1 111 ? -2.832 -20.234 0.293 1 91.88 111 SER B C 1
ATOM 2169 O O . SER B 1 111 ? -2.498 -19.484 -0.621 1 91.88 111 SER B O 1
ATOM 2171 N N . GLY B 1 112 ? -2.574 -21.453 0.293 1 79.81 112 GLY B N 1
ATOM 2172 C CA . GLY B 1 112 ? -2.33 -22.031 -1.018 1 79.81 112 GLY B CA 1
ATOM 2173 C C . GLY B 1 112 ? -1.021 -22.797 -1.099 1 79.81 112 GLY B C 1
ATOM 2174 O O . GLY B 1 112 ? -0.574 -23.375 -0.109 1 79.81 112 GLY B O 1
ATOM 2175 N N . GLY B 1 113 ? -0.488 -22.656 -2.441 1 83.5 113 GLY B N 1
ATOM 2176 C CA . GLY B 1 113 ? 0.707 -23.438 -2.75 1 83.5 113 GLY B CA 1
ATOM 2177 C C . GLY B 1 113 ? 1.973 -22.828 -2.176 1 83.5 113 GLY B C 1
ATOM 2178 O O . GLY B 1 113 ? 3.01 -23.484 -2.109 1 83.5 113 GLY B O 1
ATOM 2179 N N . THR B 1 114 ? 1.917 -21.562 -1.815 1 91.31 114 THR B N 1
ATOM 2180 C CA . THR B 1 114 ? 3.043 -20.922 -1.141 1 91.31 114 THR B CA 1
ATOM 2181 C C . THR B 1 114 ? 2.625 -20.406 0.231 1 91.31 114 THR B C 1
ATOM 2183 O O . THR B 1 114 ? 1.433 -20.328 0.538 1 91.31 114 THR B O 1
ATOM 2186 N N . ASP B 1 115 ? 3.617 -20.141 1.061 1 95.06 115 ASP B N 1
ATOM 2187 C CA . ASP B 1 115 ? 3.357 -19.672 2.42 1 95.06 115 ASP B CA 1
ATOM 2188 C C . ASP B 1 115 ? 3.322 -18.156 2.482 1 95.06 115 ASP B C 1
ATOM 2190 O O . ASP B 1 115 ? 2.496 -17.578 3.189 1 95.06 115 ASP B O 1
ATOM 2194 N N . TYR B 1 116 ? 4.215 -17.562 1.693 1 97.25 116 TYR B N 1
ATOM 2195 C CA . TYR B 1 116 ? 4.301 -16.109 1.708 1 97.25 116 TYR B CA 1
ATOM 2196 C C . TYR B 1 116 ? 4.461 -15.555 0.295 1 97.25 116 TYR B C 1
ATOM 2198 O O . TYR B 1 116 ? 5.055 -16.203 -0.568 1 97.25 116 TYR B O 1
ATOM 2206 N N . LEU B 1 117 ? 3.934 -14.398 0.06 1 97.94 117 LEU B N 1
ATOM 2207 C CA . LEU B 1 117 ? 4.215 -13.57 -1.109 1 97.94 117 LEU B CA 1
ATOM 2208 C C . LEU B 1 117 ? 4.844 -12.242 -0.7 1 97.94 117 LEU B C 1
ATOM 2210 O O . LEU B 1 117 ? 4.27 -11.5 0.099 1 97.94 117 LEU B O 1
ATOM 2214 N N . LEU B 1 118 ? 6.008 -11.961 -1.216 1 98.38 118 LEU B N 1
ATOM 2215 C CA . LEU B 1 118 ? 6.723 -10.719 -0.935 1 98.38 118 LEU B CA 1
ATOM 2216 C C . LEU B 1 118 ? 6.617 -9.75 -2.111 1 98.38 118 LEU B C 1
ATOM 2218 O O . LEU B 1 118 ? 6.82 -10.148 -3.262 1 98.38 118 LEU B O 1
ATOM 2222 N N . HIS B 1 119 ? 6.234 -8.562 -1.843 1 98.62 119 HIS B N 1
ATOM 2223 C CA . HIS B 1 119 ? 6.363 -7.461 -2.789 1 98.62 119 HIS B CA 1
ATOM 2224 C C . HIS B 1 119 ? 7.578 -6.598 -2.465 1 98.62 119 HIS B C 1
ATOM 2226 O O . HIS B 1 119 ? 7.637 -5.977 -1.403 1 98.62 119 HIS B O 1
ATOM 2232 N N . ILE B 1 120 ? 8.562 -6.531 -3.365 1 98.56 120 ILE B N 1
ATOM 2233 C CA . ILE B 1 120 ? 9.789 -5.781 -3.076 1 98.56 120 ILE B CA 1
ATOM 2234 C C . ILE B 1 120 ? 10.07 -4.801 -4.211 1 98.56 120 ILE B C 1
ATOM 2236 O O . ILE B 1 120 ? 9.547 -4.953 -5.32 1 98.56 120 ILE B O 1
ATOM 2240 N N . ALA B 1 121 ? 10.867 -3.824 -3.924 1 98.38 121 ALA B N 1
ATOM 2241 C CA . ALA B 1 121 ? 11.367 -2.857 -4.898 1 98.38 121 ALA B CA 1
ATOM 2242 C C . ALA B 1 121 ? 12.859 -2.59 -4.699 1 98.38 121 ALA B C 1
ATOM 2244 O O . ALA B 1 121 ? 13.297 -2.309 -3.582 1 98.38 121 ALA B O 1
ATOM 2245 N N . VAL B 1 122 ? 13.617 -2.736 -5.75 1 97.81 122 VAL B N 1
ATOM 2246 C CA . VAL B 1 122 ? 15.07 -2.6 -5.711 1 97.81 122 VAL B CA 1
ATOM 2247 C C . VAL B 1 122 ? 15.539 -1.742 -6.883 1 97.81 122 VAL B C 1
ATOM 2249 O O . VAL B 1 122 ? 14.727 -1.227 -7.652 1 97.81 122 VAL B O 1
ATOM 2252 N N . ARG B 1 123 ? 16.906 -1.547 -7.027 1 97.06 123 ARG B N 1
ATOM 2253 C CA . ARG B 1 123 ? 17.438 -0.569 -7.965 1 97.06 123 ARG B CA 1
ATOM 2254 C C . ARG B 1 123 ? 17.594 -1.175 -9.359 1 97.06 123 ARG B C 1
ATOM 2256 O O . ARG B 1 123 ? 17.547 -0.46 -10.359 1 97.06 123 ARG B O 1
ATOM 2263 N N . SER B 1 124 ? 17.828 -2.457 -9.383 1 97.62 124 SER B N 1
ATOM 2264 C CA . SER B 1 124 ? 18.094 -3.119 -10.656 1 97.62 124 SER B CA 1
ATOM 2265 C C . SER B 1 124 ? 17.812 -4.613 -10.57 1 97.62 124 SER B C 1
ATOM 2267 O O . SER B 1 124 ? 17.562 -5.145 -9.484 1 97.62 124 SER B O 1
ATOM 2269 N N . THR B 1 125 ? 17.844 -5.223 -11.75 1 97.62 125 THR B N 1
ATOM 2270 C CA . THR B 1 125 ? 17.641 -6.668 -11.773 1 97.62 125 THR B CA 1
ATOM 2271 C C . THR B 1 125 ? 18.828 -7.391 -11.133 1 97.62 125 THR B C 1
ATOM 2273 O O . THR B 1 125 ? 18.656 -8.453 -10.539 1 97.62 125 THR B O 1
ATOM 2276 N N . GLU B 1 126 ? 19.969 -6.805 -11.242 1 98 126 GLU B N 1
ATOM 2277 C CA . GLU B 1 126 ? 21.141 -7.363 -10.555 1 98 126 GLU B CA 1
ATOM 2278 C C . GLU B 1 126 ? 20.953 -7.336 -9.047 1 98 126 GLU B C 1
ATOM 2280 O O . GLU B 1 126 ? 21.234 -8.32 -8.359 1 98 126 GLU B O 1
ATOM 2285 N N . GLU B 1 127 ? 20.438 -6.242 -8.531 1 97.5 127 GLU B N 1
ATOM 2286 C CA . GLU B 1 127 ? 20.172 -6.145 -7.102 1 97.5 127 GLU B CA 1
ATOM 2287 C C . GLU B 1 127 ? 19.062 -7.102 -6.68 1 97.5 127 GLU B C 1
ATOM 2289 O O . GLU B 1 127 ? 19.078 -7.629 -5.566 1 97.5 127 GLU B O 1
ATOM 2294 N N . LEU B 1 128 ? 18.125 -7.316 -7.594 1 98.25 128 LEU B N 1
ATOM 2295 C CA . LEU B 1 128 ? 17.078 -8.289 -7.312 1 98.25 128 LEU B CA 1
ATOM 2296 C C . LEU B 1 128 ? 17.656 -9.688 -7.125 1 98.25 128 LEU B C 1
ATOM 2298 O O . LEU B 1 128 ? 17.359 -10.367 -6.148 1 98.25 128 LEU B O 1
ATOM 2302 N N . ARG B 1 129 ? 18.438 -10.047 -8.109 1 97.69 129 ARG B N 1
ATOM 2303 C CA . ARG B 1 129 ? 19.109 -11.344 -8.016 1 97.69 129 ARG B CA 1
ATOM 2304 C C . ARG B 1 129 ? 19.875 -11.461 -6.703 1 97.69 129 ARG B C 1
ATOM 2306 O O . ARG B 1 129 ? 19.734 -12.453 -5.984 1 97.69 129 ARG B O 1
ATOM 2313 N N . ASP B 1 130 ? 20.672 -10.461 -6.402 1 97.88 130 ASP B N 1
ATOM 2314 C CA . ASP B 1 130 ? 21.5 -10.477 -5.195 1 97.88 130 ASP B CA 1
ATOM 2315 C C . ASP B 1 130 ? 20.625 -10.523 -3.941 1 97.88 130 ASP B C 1
ATOM 2317 O O . ASP B 1 130 ? 20.953 -11.227 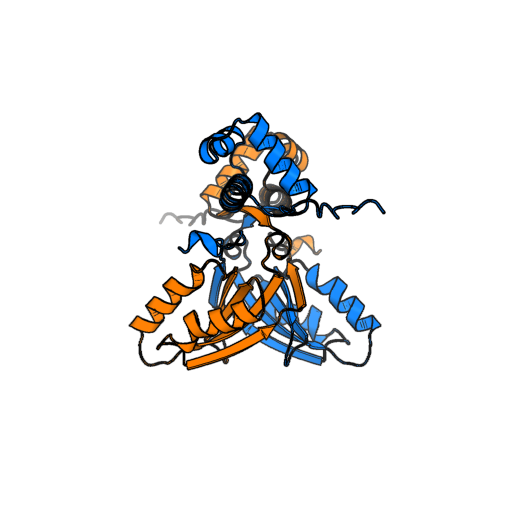-2.982 1 97.88 130 ASP B O 1
ATOM 2321 N N . TRP B 1 131 ? 19.594 -9.758 -3.91 1 97.94 131 TRP B N 1
ATOM 2322 C CA . TRP B 1 131 ? 18.688 -9.734 -2.762 1 97.94 131 TRP B CA 1
ATOM 2323 C C . TRP B 1 131 ? 18.094 -11.117 -2.504 1 97.94 131 TRP B C 1
ATOM 2325 O O . TRP B 1 131 ? 18.031 -11.562 -1.356 1 97.94 131 TRP B O 1
ATOM 2335 N N . VAL B 1 132 ? 17.641 -11.805 -3.568 1 98.19 132 VAL B N 1
ATOM 2336 C CA . VAL B 1 132 ? 17.047 -13.141 -3.449 1 98.19 132 VAL B CA 1
ATOM 2337 C C . VAL B 1 132 ? 18.094 -14.109 -2.902 1 98.19 132 VAL B C 1
ATOM 2339 O O . VAL B 1 132 ? 17.812 -14.898 -1.999 1 98.19 132 VAL B O 1
ATOM 2342 N N . LEU B 1 133 ? 19.25 -14.031 -3.402 1 97.19 133 LEU B N 1
ATOM 2343 C CA . LEU B 1 133 ? 20.328 -14.914 -2.959 1 97.19 133 LEU B CA 1
ATOM 2344 C C . LEU B 1 133 ? 20.656 -14.664 -1.492 1 97.19 133 LEU B C 1
ATOM 2346 O O . LEU B 1 133 ? 20.75 -15.609 -0.702 1 97.19 133 LEU B O 1
ATOM 2350 N N . ASP B 1 134 ? 20.75 -13.422 -1.1 1 96.69 134 ASP B N 1
ATOM 2351 C CA . ASP B 1 134 ? 21.203 -13.031 0.229 1 96.69 134 ASP B CA 1
ATOM 2352 C C . ASP B 1 134 ? 20.141 -13.297 1.285 1 96.69 134 ASP B C 1
ATOM 2354 O O . ASP B 1 134 ? 20.453 -13.672 2.418 1 96.69 134 ASP B O 1
ATOM 2358 N N . ASN B 1 135 ? 18.922 -13.125 0.911 1 97.25 135 ASN B N 1
ATOM 2359 C CA . ASN B 1 135 ? 17.906 -13.078 1.954 1 97.25 135 ASN B CA 1
ATOM 2360 C C . ASN B 1 135 ? 17 -14.312 1.92 1 97.25 135 ASN B C 1
ATOM 2362 O O . ASN B 1 135 ? 16.375 -14.656 2.922 1 97.25 135 ASN B O 1
ATOM 2366 N N . LEU B 1 136 ? 16.953 -15.008 0.779 1 96.88 136 LEU B N 1
ATOM 2367 C CA . LEU B 1 136 ? 16.031 -16.125 0.675 1 96.88 136 LEU B CA 1
ATOM 2368 C C . LEU B 1 136 ? 16.781 -17.422 0.406 1 96.88 136 LEU B C 1
ATOM 2370 O O . LEU B 1 136 ? 16.578 -18.422 1.1 1 96.88 136 LEU B O 1
ATOM 2374 N N . ALA B 1 137 ? 17.656 -17.422 -0.577 1 93 137 ALA B N 1
ATOM 2375 C CA . ALA B 1 137 ? 18.359 -18.641 -0.946 1 93 137 ALA B CA 1
ATOM 2376 C C . ALA B 1 137 ? 19.234 -19.141 0.203 1 93 137 ALA B C 1
ATOM 2378 O O . ALA B 1 137 ? 19.438 -20.344 0.367 1 93 137 ALA B O 1
ATOM 2379 N N . THR B 1 138 ? 19.719 -18.234 1.029 1 90.5 138 THR B N 1
ATOM 2380 C CA . THR B 1 138 ? 20.625 -18.578 2.113 1 90.5 138 THR B CA 1
ATOM 2381 C C . THR B 1 138 ? 19.859 -18.844 3.404 1 90.5 138 THR B C 1
ATOM 2383 O O . THR B 1 138 ? 20.438 -19.25 4.41 1 90.5 138 THR B O 1
ATOM 2386 N N . ASP B 1 139 ? 18.641 -18.594 3.367 1 91.5 139 ASP B N 1
ATOM 2387 C CA . ASP B 1 139 ? 17.828 -18.812 4.559 1 91.5 139 ASP B CA 1
ATOM 2388 C C . ASP B 1 139 ? 17.406 -20.266 4.66 1 91.5 139 ASP B C 1
ATOM 2390 O O . ASP B 1 139 ? 16.703 -20.781 3.773 1 91.5 139 ASP B O 1
ATOM 2394 N N . GLU B 1 140 ? 17.594 -20.953 5.766 1 88.69 140 GLU B N 1
ATOM 2395 C CA . GLU B 1 140 ? 17.375 -22.391 5.941 1 88.69 140 GLU B CA 1
ATOM 2396 C C . GLU B 1 140 ? 15.883 -22.719 5.984 1 88.69 140 GLU B C 1
ATOM 2398 O O . GLU B 1 140 ? 15.484 -23.859 5.727 1 88.69 140 GLU B O 1
ATOM 2403 N N . SER B 1 141 ? 15.141 -21.766 6.379 1 92.5 141 SER B N 1
ATOM 2404 C CA . SER B 1 141 ? 13.703 -22.016 6.5 1 92.5 141 SER B CA 1
ATOM 2405 C C . SER B 1 141 ? 13.023 -22 5.137 1 92.5 141 SER B C 1
ATOM 2407 O O . SER B 1 141 ? 11.883 -22.438 4.996 1 92.5 141 SER B O 1
ATOM 2409 N N . VAL B 1 142 ? 13.719 -21.531 4.137 1 94.81 142 VAL B N 1
ATOM 2410 C CA . VAL B 1 142 ? 13.117 -21.344 2.822 1 94.81 142 VAL B CA 1
ATOM 2411 C C . VAL B 1 142 ? 13.344 -22.594 1.97 1 94.81 142 VAL B C 1
ATOM 2413 O O . VAL B 1 142 ? 14.484 -23.031 1.798 1 94.81 142 VAL B O 1
ATOM 2416 N N . GLY B 1 143 ? 12.258 -23.094 1.511 1 93.38 143 GLY B N 1
ATOM 2417 C CA . GLY B 1 143 ? 12.328 -24.266 0.653 1 93.38 143 GLY B CA 1
ATOM 2418 C C . GLY B 1 143 ? 12.367 -23.922 -0.824 1 93.38 143 GLY B C 1
ATOM 2419 O O . GLY B 1 143 ? 13.164 -24.484 -1.575 1 93.38 143 GLY B O 1
ATOM 2420 N N . HIS B 1 144 ? 11.539 -23.078 -1.265 1 94.44 144 HIS B N 1
ATOM 2421 C CA . HIS B 1 144 ? 11.422 -22.719 -2.672 1 94.44 144 HIS B CA 1
ATOM 2422 C C . HIS B 1 144 ? 10.945 -21.281 -2.83 1 94.44 144 HIS B C 1
ATOM 2424 O O . HIS B 1 144 ? 10.141 -20.797 -2.035 1 94.44 144 HIS B O 1
ATOM 2430 N N . THR B 1 145 ? 11.5 -20.656 -3.834 1 96.19 145 THR B N 1
ATOM 2431 C CA . THR B 1 145 ? 11.047 -19.312 -4.172 1 96.19 145 THR B CA 1
ATOM 2432 C C . THR B 1 145 ? 10.773 -19.203 -5.672 1 96.19 145 THR B C 1
ATOM 2434 O O . THR B 1 145 ? 11.422 -19.875 -6.477 1 96.19 145 THR B O 1
ATOM 2437 N N . GLU B 1 146 ? 9.82 -18.453 -6.051 1 95.38 146 GLU B N 1
ATOM 2438 C CA . GLU B 1 146 ? 9.547 -18.062 -7.43 1 95.38 146 GLU B CA 1
ATOM 2439 C C . GLU B 1 146 ? 9.391 -16.547 -7.543 1 95.38 146 GLU B C 1
ATOM 2441 O O . GLU B 1 146 ? 8.562 -15.945 -6.855 1 95.38 146 GLU B O 1
ATOM 2446 N N . THR B 1 147 ? 10.219 -16.016 -8.469 1 96.5 147 THR B N 1
ATOM 2447 C CA . THR B 1 147 ? 10.219 -14.562 -8.633 1 96.5 147 THR B CA 1
ATOM 2448 C C . THR B 1 147 ? 9.469 -14.164 -9.891 1 96.5 147 THR B C 1
ATOM 2450 O O . THR B 1 147 ? 9.703 -14.719 -10.969 1 96.5 147 THR B O 1
ATOM 2453 N N . THR B 1 148 ? 8.586 -13.211 -9.703 1 97.12 148 THR B N 1
ATOM 2454 C CA . THR B 1 148 ? 7.836 -12.625 -10.805 1 97.12 148 THR B CA 1
ATOM 2455 C C . THR B 1 148 ? 8.062 -11.117 -10.867 1 97.12 148 THR B C 1
ATOM 2457 O O . THR B 1 148 ? 7.953 -10.422 -9.852 1 97.12 148 THR B O 1
ATOM 2460 N N . LEU B 1 149 ? 8.398 -10.641 -12.086 1 98.06 149 LEU B N 1
ATOM 2461 C CA . LEU B 1 149 ? 8.617 -9.203 -12.234 1 98.06 149 LEU B CA 1
ATOM 2462 C C . LEU B 1 149 ? 7.285 -8.461 -12.305 1 98.06 149 LEU B C 1
ATOM 2464 O O . LEU B 1 149 ? 6.301 -8.977 -12.836 1 98.06 149 LEU B O 1
ATOM 2468 N N . VAL B 1 150 ? 7.301 -7.281 -11.797 1 98.31 150 VAL B N 1
ATOM 2469 C CA . VAL B 1 150 ? 6.148 -6.391 -11.867 1 98.31 150 VAL B CA 1
ATOM 2470 C C . VAL B 1 150 ? 6.379 -5.328 -12.945 1 98.31 150 VAL B C 1
ATOM 2472 O O . VAL B 1 150 ? 7.273 -4.492 -12.812 1 98.31 150 VAL B O 1
ATOM 2475 N N . PHE B 1 151 ? 5.555 -5.266 -13.945 1 96.44 151 PHE B N 1
ATOM 2476 C CA . PHE B 1 151 ? 5.672 -4.309 -15.039 1 96.44 151 PHE B CA 1
ATOM 2477 C C . PHE B 1 151 ? 4.906 -3.029 -14.719 1 96.44 151 PHE B C 1
ATOM 2479 O O . PHE B 1 151 ? 5.219 -1.965 -15.258 1 96.44 151 PHE B O 1
ATOM 2486 N N . GLY B 1 152 ? 3.947 -3.16 -13.891 1 96.12 152 GLY B N 1
ATOM 2487 C CA . GLY B 1 152 ? 3.111 -2.051 -13.461 1 96.12 152 GLY B CA 1
ATOM 2488 C C . GLY B 1 152 ? 2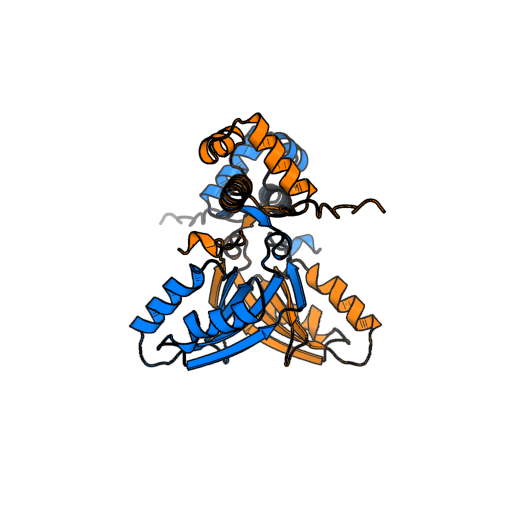.387 -2.316 -12.156 1 96.12 152 GLY B C 1
ATOM 2489 O O . GLY B 1 152 ? 1.958 -3.443 -11.898 1 96.12 152 GLY B O 1
ATOM 2490 N N . HIS B 1 153 ? 2.283 -1.354 -11.406 1 96.75 153 HIS B N 1
ATOM 2491 C CA . HIS B 1 153 ? 1.605 -1.438 -10.117 1 96.75 153 HIS B CA 1
ATOM 2492 C C . HIS B 1 153 ? 0.658 -0.259 -9.914 1 96.75 153 HIS B C 1
ATOM 2494 O O . HIS B 1 153 ? 1.096 0.893 -9.867 1 96.75 153 HIS B O 1
ATOM 2500 N N . HIS B 1 154 ? -0.602 -0.535 -9.836 1 95.56 154 HIS B N 1
ATOM 2501 C CA . HIS B 1 154 ? -1.619 0.471 -9.547 1 95.56 154 HIS B CA 1
ATOM 2502 C C . HIS B 1 154 ? -2.164 0.315 -8.133 1 95.56 154 HIS B C 1
ATOM 2504 O O . HIS B 1 154 ? -2.693 -0.741 -7.777 1 95.56 154 HIS B O 1
ATOM 2510 N N . LYS B 1 155 ? -2.006 1.353 -7.367 1 93.81 155 LYS B N 1
ATOM 2511 C CA . LYS B 1 155 ? -2.541 1.335 -6.012 1 93.81 155 LYS B CA 1
ATOM 2512 C C . LYS B 1 155 ? -3.996 1.797 -5.988 1 93.81 155 LYS B C 1
ATOM 2514 O O . LYS B 1 155 ? -4.355 2.768 -6.66 1 93.81 155 LYS B O 1
ATOM 2519 N N . GLY B 1 156 ? -4.781 1.085 -5.199 1 91.94 156 GLY B N 1
ATOM 2520 C CA . GLY B 1 156 ? -6.168 1.473 -4.98 1 91.94 156 GLY B CA 1
ATOM 2521 C C . GLY B 1 156 ? -6.391 2.17 -3.652 1 91.94 156 GLY B C 1
ATOM 2522 O O . GLY B 1 156 ? -5.453 2.717 -3.068 1 91.94 156 GLY B O 1
ATOM 2523 N N . SER B 1 157 ? -7.766 2.166 -3.295 1 81.12 157 SER B N 1
ATOM 2524 C CA . SER B 1 157 ? -8.133 2.926 -2.104 1 81.12 157 SER B CA 1
ATOM 2525 C C . SER B 1 157 ? -8.234 2.021 -0.88 1 81.12 157 SER B C 1
ATOM 2527 O O . SER B 1 157 ? -8.711 0.89 -0.978 1 81.12 157 SER B O 1
ATOM 2529 N N . GLY B 1 158 ? -7.73 2.541 0.212 1 83 158 GLY B N 1
ATOM 2530 C CA . GLY B 1 158 ? -7.762 1.791 1.458 1 83 158 GLY B CA 1
ATOM 2531 C C . GLY B 1 158 ? -8.852 2.254 2.406 1 83 158 GLY B C 1
ATOM 2532 O O . GLY B 1 158 ? -8.805 1.963 3.604 1 83 158 GLY B O 1
ATOM 2533 N N . GLY B 1 159 ? -9.859 3.02 1.913 1 89.44 159 GLY B N 1
ATOM 2534 C CA . GLY B 1 159 ? -10.93 3.506 2.775 1 89.44 159 GLY B CA 1
ATOM 2535 C C . GLY B 1 159 ? -12.07 2.52 2.928 1 89.44 159 GLY B C 1
ATOM 2536 O O . GLY B 1 159 ? -11.977 1.38 2.467 1 89.44 159 GLY B O 1
ATOM 2537 N N . PRO B 1 160 ? -13.125 2.932 3.686 1 91.38 160 PRO B N 1
ATOM 2538 C CA . PRO B 1 160 ? -14.289 2.064 3.881 1 91.38 160 PRO B CA 1
ATOM 2539 C C . PRO B 1 160 ? -15.055 1.804 2.586 1 91.38 160 PRO B C 1
ATOM 2541 O O . PRO B 1 160 ? -15.086 2.658 1.697 1 91.38 160 PRO B O 1
ATOM 2544 N N . LEU B 1 161 ? -15.656 0.552 2.492 1 92.25 161 LEU B N 1
ATOM 2545 C CA . LEU B 1 161 ? -16.547 0.247 1.375 1 92.25 161 LEU B CA 1
ATOM 2546 C C . LEU B 1 161 ? -17.891 0.937 1.548 1 92.25 161 LEU B C 1
ATOM 2548 O O . LEU B 1 161 ? -18.281 1.288 2.666 1 92.25 161 LEU B O 1
ATOM 2552 N N . LEU B 1 162 ? -18.5 1.236 0.415 1 78.75 162 LEU B N 1
ATOM 2553 C CA . LEU B 1 162 ? -19.812 1.856 0.487 1 78.75 162 LEU B CA 1
ATOM 2554 C C . LEU B 1 162 ? -20.812 0.938 1.188 1 78.75 162 LEU B C 1
ATOM 2556 O O . LEU B 1 162 ? -20.703 -0.287 1.102 1 78.75 162 LEU B O 1
ATOM 2560 N N . GLY B 1 163 ? -21.641 1.479 2.145 1 66.31 163 GLY B N 1
ATOM 2561 C CA . GLY B 1 163 ? -22.641 0.725 2.885 1 66.31 163 GLY B CA 1
ATOM 2562 C C . GLY B 1 163 ? -23.625 -0 1.987 1 66.31 163 GLY B C 1
ATOM 2563 O O . GLY B 1 163 ? -23.719 0.306 0.798 1 66.31 163 GLY B O 1
ATOM 2564 N N . GLU B 1 164 ? -23.984 -1.271 2.385 1 52.12 164 GLU B N 1
ATOM 2565 C CA . GLU B 1 164 ? -25.062 -1.991 1.703 1 52.12 164 GLU B CA 1
ATOM 2566 C C . GLU B 1 164 ? -26.219 -1.065 1.379 1 52.12 164 GLU B C 1
ATOM 2568 O O . GLU B 1 164 ? -26.891 -1.229 0.351 1 52.12 164 GLU B O 1
ATOM 2573 N N . ASP B 1 165 ? -26.625 -0.238 2.248 1 46.53 165 ASP B N 1
ATOM 2574 C CA . ASP B 1 165 ? -27.812 0.599 2.1 1 46.53 165 ASP B CA 1
ATOM 2575 C C . ASP B 1 165 ? -27.562 1.724 1.096 1 46.53 165 ASP B C 1
ATOM 2577 O O . ASP B 1 165 ? -28.516 2.346 0.61 1 46.53 165 ASP B O 1
ATOM 2581 N N . GLU B 1 166 ? -26.5 2.205 0.907 1 46 166 GLU B N 1
ATOM 2582 C CA . GLU B 1 166 ? -26.281 3.324 -0.005 1 46 166 GLU B CA 1
ATOM 2583 C C . GLU B 1 166 ? -26.203 2.848 -1.453 1 46 166 GLU B C 1
ATOM 2585 O O . GLU B 1 166 ? -26.078 3.66 -2.371 1 46 166 GLU B O 1
ATOM 2590 N N . GLN B 1 167 ? -26 1.631 -1.695 1 38.56 167 GLN B N 1
ATOM 2591 C CA . GLN B 1 167 ? -26.188 1.145 -3.059 1 38.56 167 GLN B CA 1
ATOM 2592 C C . GLN B 1 167 ? -27.656 1.182 -3.463 1 38.56 167 GLN B C 1
ATOM 2594 O O . GLN B 1 167 ? -28.016 0.725 -4.551 1 38.56 167 GLN B O 1
ATOM 2599 N N . LEU B 1 168 ? -28.531 1.411 -2.594 1 29.39 168 LEU B N 1
ATOM 2600 C CA . LEU B 1 168 ? -29.875 1.491 -3.148 1 29.39 168 LEU B CA 1
ATOM 2601 C C . LEU B 1 168 ? -30.062 2.77 -3.959 1 29.39 168 LEU B C 1
ATOM 2603 O O . LEU B 1 168 ? -29.656 3.85 -3.521 1 29.39 168 LEU B O 1
#

Foldseek 3Di:
DDPPPPPPVCPDQDPLLQLLQVVCLVPVPDDLVVSCVSSVHDSVVSVVSVVVCCVVCVDPDHDDDDDCVVVQQNWKKKKFWAWDPPDVVLVVVLVVPVCPDPFWPDWDQDDDPGGIITIGTHRDVVVVVVCCVVNAVPRNGTDDMDMGTDPDDDDDTPGDDDDPVVVD/DDPPPPPPVCPDQDPLNQLLQVVCLVPVPDDLVVSCVRSVHDSVVSVVSVVVCCVVCVDPDHDDDDDCVVVQQNWKKKKFWAWDPPDVVLVVVLVVPVCPDPQWPDWDQDDDPGGIITIGTHRDVVVVVVCCVVNAVPRNGTDDMDMGTDPDDDDDGPGDDDDPVVVD

Secondary structure (DSSP, 8-state):
--------------HHHHHHHHHHHH-TT--HHHHHHHHTS-HHHHHHHHHHHHHTTSEEEEEEEE-TGGGT--EEEEEEEEE-TT-HHHHHHHHHHGGGSTTEEEEEEESSS-SEEEEEEES-HHHHHHHHIIIIIT-TTEEEEEEEEEEEEEE---SPPPPSGGG-/--------------HHHHHHHHHHHH-TT--HHHHHHHHTS-HHHHHHHHHHHHHTTSEEEEEEEE-TGGGT--EEEEEEEEE-TT-HHHHHHHHHHGGGSTTEEEEEEESSS-SEEEEEEES-HHHHHHHHIIIIIT-TTEEEEEEEEEEEEEE---SPPPPSGGG-

Organism: NCBI:txid162496

pLDDT: mean 89.54, std 17.55, range [28.19, 98.69]

Solvent-accessible surface area (backbone atoms only — not comparable to full-atom values): 18163 Å² total; per-residue (Å²): 137,82,80,73,72,74,68,61,75,80,79,68,79,50,73,60,55,49,45,52,48,49,48,26,42,70,30,39,67,63,48,60,64,59,50,6,59,75,55,71,49,55,48,70,55,41,51,52,51,52,50,48,35,39,75,71,47,33,42,70,46,33,24,39,38,52,34,45,58,66,53,47,30,63,34,38,33,40,34,38,32,26,64,42,90,80,43,66,68,49,43,53,51,48,67,62,49,55,56,69,39,65,43,23,41,30,35,33,32,37,49,74,96,35,43,32,40,34,33,33,41,31,62,34,70,68,50,45,54,50,48,45,48,68,64,42,72,67,32,82,35,49,62,46,74,48,81,28,48,43,82,40,76,47,78,37,49,68,61,73,68,82,56,82,73,69,72,104,136,81,80,71,71,74,69,61,74,82,78,68,78,49,71,59,53,49,46,52,47,47,48,27,43,69,31,39,68,64,48,61,63,58,50,7,59,74,56,71,48,53,48,70,54,41,51,52,51,52,50,47,36,39,76,71,47,33,42,70,46,32,24,40,39,53,34,43,57,68,54,48,29,63,33,38,34,39,34,39,32,26,64,43,90,82,42,68,68,48,42,52,50,49,66,62,48,54,56,67,38,66,44,24,41,30,37,32,33,38,50,76,97,34,45,30,42,34,34,33,42,31,63,35,70,69,51,44,55,49,47,43,46,68,64,41,72,66,32,84,35,49,63,47,74,48,81,28,48,44,80,40,77,45,78,37,50,69,60,72,68,81,56,81,74,68,72,105

Nearest PDB structures (foldseek):
  2p6s-assembly1_H  TM=9.195E-01  e=5.146E-14  Neisseria meningitidis MC58
  4pcq-assembly2_C  TM=7.614E-01  e=4.321E-15  Mycobacterium tuberculosis H37Rv
  2pn6-assembly1_A  TM=9.093E-01  e=5.079E-12  Sulfurisphaera tokodaii
  3i4p-assembly1_A  TM=8.931E-01  e=1.335E-11  Agrobacterium fabrum str. C58
  2gqq-assembly1_A-2  TM=9.209E-01  e=2.596E-11  Escherichia coli

Sequence (336 aa):
MSSHSDSHPNTELDEIDRIIIDELVGNARISNATLAQRAGIAPSTALLRTRSLVERGIITGYHAEISLTAVGRTVQALISVKLRAHDREKIDRFRERIPQLPEVLSMFHVSGGTDYLLHIAVRSTEELRDWVLDNLATDESVGHTETTLVFGHHKGSGGPLLGEDEQLMSSHSDSHPNTELDEIDRIIIDELVGNARISNATLAQRAGIAPSTALLRTRSLVERGIITGYHAEISLTAVGRTVQALISVKLRAHDREKIDRFRERIPQLPEVLSMFHVSGGTDYLLHIAVRSTEELRDWVLDNLATDESVGHTETTLVFGHHKGSGGPLLGEDEQL

Radius of gyration: 22.34 Å; Cα contacts (8 Å, |Δi|>4): 591; chains: 2; bounding box: 64×56×67 Å